Protein AF-0000000086624066 (afdb_homodimer)

Secondary structure (DSSP, 8-state):
-------GGGS------TTT--PPPHHHHHHHGGGSTT-EEEEETTEEEEEEEEEBSSHHHHHHHHHHHHH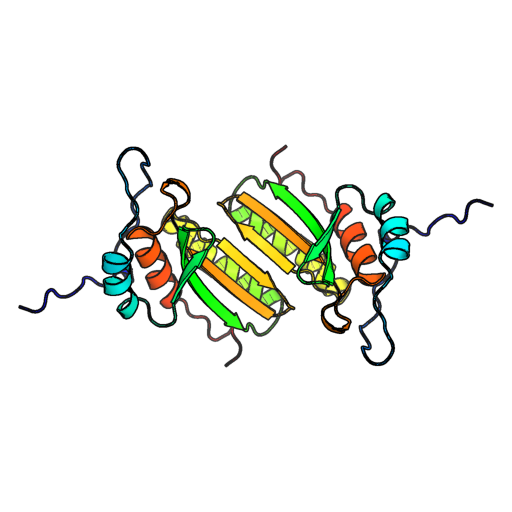HHHHHT---EEEEETTTEEEEEE-BTTTTB--HHHHHHHHHHHTS--TTTB--/-------GGGS-PPP--TTT--PPPHHHHHHHGGGSTT-EEEEETTEEEEEEEEEBSSHHHHHHHHHHHHHHHHHHT---EEEEETTTEEEEEE-BTTTTB--HHHHHHHHHHHTS--TTTB--

pLDDT: mean 93.61, std 11.88, range [30.59, 98.94]

Radius of gyration: 20.13 Å; Cα contacts (8 Å, |Δi|>4): 437; chains: 2; bounding box: 40×76×42 Å

Organism: Rhododendron simsii (NCBI:txid118357)

InterPro domains:
  IPR001533 Pterin 4 alpha carbinolamine dehydratase [PF01329] (24-116)
  IPR001533 Pterin 4 alpha carbinolamine dehydratase [PTHR12599] (7-119)
  IPR036428 Pterin 4 alpha carbinolamine dehydratase superfamily [G3DSA:3.30.1360.20] (23-120)
  IPR036428 Pterin 4 alpha carbinolamine dehydratase superfamily [SSF55248] (21-116)

Foldseek 3Di:
DPPPPPLLLVDAADPDDLVVDAADDPVVVVVLDVSQPQWDWDADPNATKIKHKFFWPFLVLLVVLVVVLVVLCVVRVADWDWDDPPGTMIMTIHDDPSNRYHDSNRSSSSNNSVPDDCPNTTDD/DPPPPPQLLPDAADPDDLVVDAADDPVVVVVLDVSQPQWDWDADPNATKIKHKFFWDFLVLLVVLVVQLVVLCVVRVADWDWDDPPGTMIMTIHDDPSNRYHDSNRSSSSNNSVPDDCPNTTDD

Structure (mmCIF, N/CA/C/O backbone):
data_AF-0000000086624066-model_v1
#
loop_
_entity.id
_entity.type
_entity.pdbx_description
1 polymer '4a-hydroxytetrahydrobiopterin dehydratase'
#
loop_
_atom_site.group_PDB
_atom_site.id
_atom_site.type_symbol
_atom_site.label_atom_id
_atom_site.label_alt_id
_atom_site.label_comp_id
_atom_site.label_asym_id
_atom_site.label_entity_id
_atom_site.label_seq_id
_atom_site.pdbx_PDB_ins_code
_atom_site.Cartn_x
_atom_site.Cartn_y
_atom_site.Cartn_z
_atom_site.occupancy
_atom_site.B_iso_or_equiv
_atom_site.auth_seq_id
_atom_site.auth_comp_id
_atom_site.auth_asym_id
_atom_site.auth_atom_id
_atom_site.pdbx_PDB_model_num
ATOM 1 N N . MET A 1 1 ? -8.047 36.406 22.047 1 30.86 1 MET A N 1
ATOM 2 C CA . MET A 1 1 ? -7.73 36.312 20.625 1 30.86 1 MET A CA 1
ATOM 3 C C . MET A 1 1 ? -7.469 34.844 20.219 1 30.86 1 MET A C 1
ATOM 5 O O . MET A 1 1 ? -6.562 34.219 20.75 1 30.86 1 MET A O 1
ATOM 9 N N . GLY A 1 2 ? -8.453 34 19.953 1 40.19 2 GLY A N 1
ATOM 10 C CA . GLY A 1 2 ? -8.32 32.594 19.734 1 40.19 2 GLY A CA 1
ATOM 11 C C . GLY A 1 2 ? -7.195 32.219 18.781 1 40.19 2 GLY A C 1
ATOM 12 O O . GLY A 1 2 ? -7.07 32.844 17.703 1 40.19 2 GLY A O 1
ATOM 13 N N . HIS A 1 3 ? -6.062 31.922 19.188 1 45.31 3 HIS A N 1
ATOM 14 C CA . HIS A 1 3 ? -4.957 31.547 18.297 1 45.31 3 HIS A CA 1
ATOM 15 C C . HIS A 1 3 ? -5.469 30.859 17.047 1 45.31 3 HIS A C 1
ATOM 17 O O . HIS A 1 3 ? -6.133 29.828 17.125 1 45.31 3 HIS A O 1
ATOM 23 N N . LYS A 1 4 ? -5.984 31.531 16.141 1 48.78 4 LYS A N 1
ATOM 24 C CA . LYS A 1 4 ? -6.469 31 14.867 1 48.78 4 LYS A CA 1
ATOM 25 C C . LYS A 1 4 ? -5.512 29.953 14.312 1 48.78 4 LYS A C 1
ATOM 27 O O . LYS A 1 4 ? -4.359 30.266 14 1 48.78 4 LYS A O 1
ATOM 32 N N . LEU A 1 5 ? -5.637 28.719 14.805 1 63.25 5 LEU A N 1
ATOM 33 C CA . LEU A 1 5 ? -4.781 27.656 14.289 1 63.25 5 LEU A CA 1
ATOM 34 C C . LEU A 1 5 ? -4.676 27.75 12.766 1 63.25 5 LEU A C 1
ATOM 36 O O . LEU A 1 5 ? -5.688 27.906 12.078 1 63.25 5 LEU A O 1
ATOM 40 N N . GLU A 1 6 ? -3.582 28.328 12.344 1 74.25 6 GLU A N 1
ATOM 41 C CA . GLU A 1 6 ? -3.33 28.344 10.906 1 74.25 6 GLU A CA 1
ATOM 42 C C . GLU A 1 6 ? -3.742 27.031 10.25 1 74.25 6 GLU A C 1
ATOM 44 O O . GLU A 1 6 ? -3.605 25.969 10.852 1 74.25 6 GLU A O 1
ATOM 49 N N . ASP A 1 7 ? -4.535 27.188 9.18 1 90.62 7 ASP A N 1
ATOM 50 C CA . ASP A 1 7 ? -4.973 26.047 8.391 1 90.62 7 ASP A CA 1
ATOM 51 C C . ASP A 1 7 ? -3.779 25.219 7.926 1 90.62 7 ASP A C 1
ATOM 53 O O . ASP A 1 7 ? -2.955 25.688 7.141 1 90.62 7 ASP A O 1
ATOM 57 N N . LEU A 1 8 ? -3.607 24.078 8.453 1 95 8 LEU A N 1
ATOM 58 C CA . LEU A 1 8 ? -2.486 23.203 8.141 1 95 8 LEU A CA 1
ATOM 59 C C . LEU A 1 8 ? -2.381 22.953 6.641 1 95 8 LEU A C 1
ATOM 61 O O . LEU A 1 8 ? -1.28 22.797 6.105 1 95 8 LEU A O 1
ATOM 65 N N . SER A 1 9 ? -3.502 22.922 5.922 1 95 9 SER A N 1
ATOM 66 C CA . SER A 1 9 ? -3.494 22.641 4.492 1 95 9 SER A CA 1
ATOM 67 C C . SER A 1 9 ? -2.859 23.781 3.699 1 95 9 SER A C 1
ATOM 69 O O . SER A 1 9 ? -2.518 23.609 2.527 1 95 9 SER A O 1
ATOM 71 N N . SER A 1 10 ? -2.686 24.875 4.273 1 95.69 10 SER A N 1
ATOM 72 C CA . SER A 1 10 ? -2.09 26.016 3.594 1 95.69 10 SER A CA 1
ATOM 73 C C . SER A 1 10 ? -0.596 26.125 3.889 1 95.69 10 SER A C 1
ATOM 75 O O . SER A 1 10 ? 0.112 26.922 3.268 1 95.69 10 SER A O 1
ATOM 77 N N . LYS A 1 11 ? -0.128 25.391 4.82 1 96.19 11 LYS A N 1
ATOM 78 C CA . LYS A 1 11 ? 1.288 25.391 5.18 1 96.19 11 LYS A CA 1
ATOM 79 C C . LYS A 1 11 ? 2.098 24.5 4.242 1 96.19 11 LYS A C 1
ATOM 81 O O . LYS A 1 11 ? 1.532 23.812 3.391 1 96.19 11 LYS A O 1
ATOM 86 N N . LYS A 1 12 ? 3.404 24.656 4.34 1 96.25 12 LYS A N 1
ATOM 87 C CA . LYS A 1 12 ? 4.34 23.844 3.57 1 96.25 12 LYS A CA 1
ATOM 88 C C . LYS A 1 12 ? 5.172 22.938 4.484 1 96.25 12 LYS A C 1
ATOM 90 O O . LYS A 1 12 ? 5.582 23.359 5.566 1 96.25 12 LYS A O 1
ATOM 95 N N . CYS A 1 13 ? 5.402 21.781 4.008 1 96.19 13 CYS A N 1
ATOM 96 C CA . CYS A 1 13 ? 6.262 20.875 4.762 1 96.19 13 CYS A CA 1
ATOM 97 C C . CYS A 1 13 ? 7.703 21.375 4.77 1 96.19 13 CYS A C 1
ATOM 99 O O . CYS A 1 13 ? 8.133 22.047 3.838 1 96.19 13 CYS A O 1
ATOM 101 N N . VAL A 1 14 ? 8.359 21.016 5.797 1 90.88 14 VAL A N 1
ATOM 102 C CA .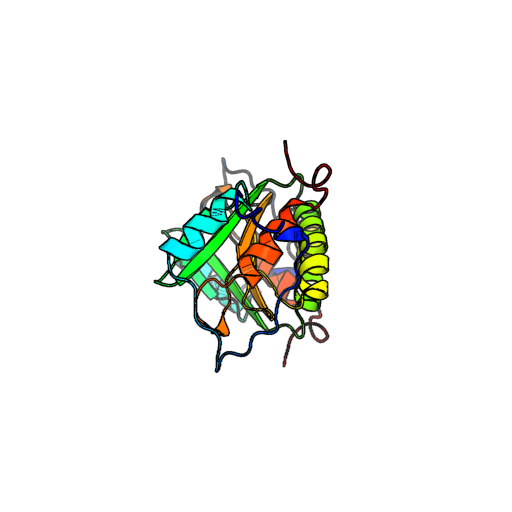 VAL A 1 14 ? 9.781 21.344 5.898 1 90.88 14 VAL A CA 1
ATOM 103 C C . VAL A 1 14 ? 10.617 20.094 5.656 1 90.88 14 VAL A C 1
ATOM 105 O O . VAL A 1 14 ? 10.234 19 6.066 1 90.88 14 VAL A O 1
ATOM 108 N N . PRO A 1 15 ? 11.727 20.328 4.848 1 84.44 15 PRO A N 1
ATOM 109 C CA . PRO A 1 15 ? 12.602 19.156 4.672 1 84.44 15 PRO A CA 1
ATOM 110 C C . PRO A 1 15 ? 13.117 18.609 6 1 84.44 15 PRO A C 1
ATOM 112 O O . PRO A 1 15 ? 13.406 19.375 6.922 1 84.44 15 PRO A O 1
ATOM 115 N N . CYS A 1 16 ? 13.078 17.297 6.016 1 75.5 16 CYS A N 1
ATOM 116 C CA . CYS A 1 16 ? 13.516 16.703 7.27 1 75.5 16 CYS A CA 1
ATOM 117 C C . CYS A 1 16 ? 15.031 16.797 7.414 1 75.5 16 CYS A C 1
ATOM 119 O O . CYS A 1 16 ? 15.773 16.391 6.512 1 75.5 16 CYS A O 1
ATOM 121 N N . ASN A 1 17 ? 15.406 17.578 8.305 1 72.88 17 ASN A N 1
ATOM 122 C CA . ASN A 1 17 ? 16.781 17.594 8.797 1 72.88 17 ASN A CA 1
ATOM 123 C C . ASN A 1 17 ? 16.891 16.938 10.172 1 72.88 17 ASN A C 1
ATOM 125 O O . ASN A 1 17 ? 16.609 17.578 11.195 1 72.88 17 ASN A O 1
ATOM 129 N N . SER A 1 18 ? 17.188 15.617 10.18 1 63.88 18 SER A N 1
ATOM 130 C CA . SER A 1 18 ? 17.109 14.773 11.375 1 63.88 18 SER A CA 1
ATOM 131 C C . SER A 1 18 ? 17.953 15.344 12.508 1 63.88 18 SER A C 1
ATOM 133 O O . SER A 1 18 ? 17.688 15.078 13.68 1 63.88 18 SER A O 1
ATOM 135 N N . LYS A 1 19 ? 18.969 16.047 12.172 1 68.31 19 LYS A N 1
ATOM 136 C CA . LYS A 1 19 ? 19.875 16.516 13.227 1 68.31 19 LYS A CA 1
ATOM 137 C C . LYS A 1 19 ? 19.188 17.547 14.109 1 68.31 19 LYS A C 1
ATOM 139 O O . LYS A 1 19 ? 19.562 17.734 15.273 1 68.31 19 LYS A O 1
ATOM 144 N N . GLU A 1 20 ? 18.172 17.922 13.656 1 77.5 20 GLU A N 1
ATOM 145 C CA . GLU A 1 20 ? 17.625 19.031 14.438 1 77.5 20 GLU A CA 1
ATOM 146 C C . GLU A 1 20 ? 16.156 18.828 14.727 1 77.5 20 GLU A C 1
ATOM 148 O O . GLU A 1 20 ? 15.602 19.422 15.641 1 77.5 20 GLU A O 1
ATOM 153 N N . MET A 1 21 ? 15.562 17.953 14.102 1 85.69 21 MET A N 1
ATOM 154 C CA . MET A 1 21 ? 14.117 17.766 14.227 1 85.69 21 MET A CA 1
ATOM 155 C C . MET A 1 21 ? 13.797 16.641 15.203 1 85.69 21 MET A C 1
ATOM 157 O O . MET A 1 21 ? 14.477 15.609 15.211 1 85.69 21 MET A O 1
ATOM 161 N N . ARG A 1 22 ? 12.906 16.875 16.125 1 91.12 22 ARG A N 1
ATOM 162 C CA . ARG A 1 22 ? 12.438 15.859 17.062 1 91.12 22 ARG A CA 1
ATOM 163 C C . ARG A 1 22 ? 10.961 15.547 16.844 1 91.12 22 ARG A C 1
ATOM 165 O O . ARG A 1 22 ? 10.203 16.406 16.391 1 91.12 22 ARG A O 1
ATOM 172 N N . ALA A 1 23 ? 10.641 14.398 17.25 1 95.38 23 ALA A N 1
ATOM 173 C CA . ALA A 1 23 ? 9.234 14 17.188 1 95.38 23 ALA A CA 1
ATOM 174 C C . ALA A 1 23 ? 8.383 14.797 18.156 1 95.38 23 ALA A C 1
ATOM 176 O O . ALA A 1 23 ? 8.859 15.195 19.234 1 95.38 23 ALA A O 1
ATOM 177 N N . MET A 1 24 ? 7.168 15.031 17.75 1 96 24 MET A N 1
ATOM 178 C CA . MET A 1 24 ? 6.199 15.648 18.656 1 96 24 MET A CA 1
ATOM 179 C C . MET A 1 24 ? 5.859 14.719 19.812 1 96 24 MET A C 1
ATOM 181 O O . MET A 1 24 ? 5.918 13.492 19.672 1 96 24 MET A O 1
ATOM 185 N N . THR A 1 25 ? 5.508 15.344 20.969 1 95.94 25 THR A N 1
ATOM 186 C CA . THR A 1 25 ? 4.914 14.555 22.047 1 95.94 25 THR A CA 1
ATOM 187 C C . THR A 1 25 ? 3.498 14.117 21.672 1 95.94 25 THR A C 1
ATOM 189 O O . THR A 1 25 ? 2.865 14.719 20.797 1 95.94 25 THR A O 1
ATOM 192 N N . GLU A 1 26 ? 3.088 13.07 22.312 1 96.88 26 GLU A N 1
ATOM 193 C CA . GLU A 1 26 ? 1.714 12.625 22.094 1 96.88 26 GLU A CA 1
ATOM 194 C C . GLU A 1 26 ? 0.719 13.742 22.391 1 96.88 26 GLU A C 1
ATOM 196 O O . GLU A 1 26 ? -0.28 13.898 21.688 1 96.88 26 GLU A O 1
ATOM 201 N N . GLN A 1 27 ? 0.954 14.5 23.453 1 97.25 27 GLN A N 1
ATOM 202 C CA . GLN A 1 27 ? 0.084 15.609 23.812 1 97.25 27 GLN A CA 1
ATOM 203 C C . GLN A 1 27 ? 0.025 16.641 22.688 1 97.25 27 GLN A C 1
ATOM 205 O O . GLN A 1 27 ? -1.06 17.078 22.297 1 97.25 27 GLN A O 1
ATOM 210 N N . ALA A 1 28 ? 1.176 17.078 22.234 1 97.06 28 ALA A N 1
ATOM 211 C CA . ALA A 1 28 ? 1.249 18.062 21.156 1 97.06 28 ALA A CA 1
ATOM 212 C C . ALA A 1 28 ? 0.533 17.547 19.906 1 97.06 28 ALA A C 1
ATOM 214 O O . ALA A 1 28 ? -0.187 18.297 19.25 1 97.06 28 ALA A O 1
ATOM 215 N N . ALA A 1 29 ? 0.751 16.312 19.547 1 97.75 29 ALA A N 1
ATOM 216 C CA . ALA A 1 29 ? 0.102 15.703 18.375 1 97.75 29 ALA A CA 1
ATOM 217 C C . ALA A 1 29 ? -1.416 15.719 18.531 1 97.75 29 ALA A C 1
ATOM 219 O O . ALA A 1 29 ? -2.139 16.047 17.594 1 97.75 29 ALA A O 1
ATOM 220 N N . ASN A 1 30 ? -1.884 15.344 19.703 1 97.5 30 ASN A N 1
ATOM 221 C CA . ASN A 1 30 ? -3.318 15.281 19.969 1 97.5 30 ASN A CA 1
ATOM 222 C C . ASN A 1 30 ? -3.977 16.656 19.797 1 97.5 30 ASN A C 1
ATOM 224 O O . ASN A 1 30 ? -5.137 16.734 19.391 1 97.5 30 ASN A O 1
ATOM 228 N N . GLU A 1 31 ? -3.266 17.688 20.078 1 97.12 31 GLU A N 1
ATOM 229 C CA . GLU A 1 31 ? -3.797 19.031 19.922 1 97.12 31 GLU A CA 1
ATOM 230 C C . GLU A 1 31 ? -4.051 19.359 18.453 1 97.12 31 GLU A C 1
ATOM 232 O O . GLU A 1 31 ? -4.863 20.234 18.125 1 97.12 31 GLU A O 1
ATOM 237 N N . LEU A 1 32 ? -3.365 18.688 17.547 1 97.62 32 LEU A N 1
ATOM 238 C CA . LEU A 1 32 ? -3.484 18.984 16.125 1 97.62 32 LEU A CA 1
ATOM 239 C C . LEU A 1 32 ? -4.535 18.078 15.469 1 97.62 32 LEU A C 1
ATOM 241 O O . LEU A 1 32 ? -4.98 18.359 14.352 1 97.62 32 LEU A O 1
ATOM 245 N N . ILE A 1 33 ? -4.984 17.016 16.125 1 97.81 33 ILE A N 1
ATOM 246 C CA . ILE A 1 33 ? -5.867 16 15.555 1 97.81 33 ILE A CA 1
ATOM 247 C C . ILE A 1 33 ? -7.16 16.656 15.07 1 97.81 33 ILE A C 1
ATOM 249 O O . ILE A 1 33 ? -7.664 16.312 14 1 97.81 33 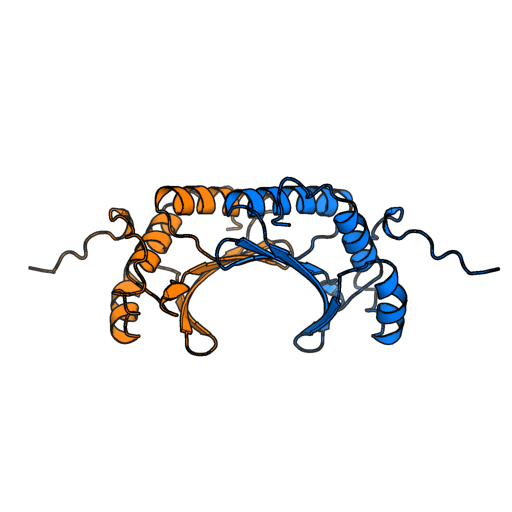ILE A O 1
ATOM 253 N N . PRO A 1 34 ? -7.754 17.656 15.805 1 97.31 34 PRO A N 1
ATOM 254 C CA . PRO A 1 34 ? -8.992 18.281 15.336 1 97.31 34 PRO A CA 1
ATOM 255 C C . PRO A 1 34 ? -8.844 18.938 13.969 1 97.31 34 PRO A C 1
ATOM 257 O O . PRO A 1 34 ? -9.836 19.125 13.258 1 97.31 34 PRO A O 1
ATOM 260 N N . GLN A 1 35 ? -7.645 19.25 13.562 1 97.38 35 GLN A N 1
ATOM 261 C CA . GLN A 1 35 ? -7.406 19.938 12.289 1 97.38 35 GLN A CA 1
ATOM 262 C C . GLN A 1 35 ? -7.301 18.922 11.148 1 97.38 35 GLN A C 1
ATOM 264 O O . GLN A 1 35 ? -7.25 19.312 9.977 1 97.38 35 GLN A O 1
ATOM 269 N N . VAL A 1 36 ? -7.23 17.688 11.438 1 98.44 36 VAL A N 1
ATOM 270 C CA . VAL A 1 36 ? -7.203 16.641 10.422 1 98.44 36 VAL A CA 1
ATOM 271 C C . VAL A 1 36 ? -8.281 15.609 10.719 1 98.44 36 VAL A C 1
ATOM 273 O O . VAL A 1 36 ? -7.98 14.438 10.977 1 98.44 36 VAL A O 1
ATOM 276 N N . PRO A 1 37 ? -9.508 16.047 10.555 1 97.94 37 PRO A N 1
ATOM 277 C CA . PRO A 1 37 ? -10.617 15.148 10.891 1 97.94 37 PRO A CA 1
ATOM 278 C C . PRO A 1 37 ? -10.516 13.805 10.18 1 97.94 37 PRO A C 1
ATOM 280 O O . PRO A 1 37 ? -10.062 13.734 9.031 1 97.94 37 PRO A O 1
ATOM 283 N N . GLU A 1 38 ? -10.906 12.695 10.906 1 98.25 38 GLU A N 1
ATOM 284 C CA . GLU A 1 38 ? -11.016 11.312 10.438 1 98.25 38 GLU A CA 1
ATOM 285 C C . GLU A 1 38 ? -9.664 10.609 10.477 1 98.25 38 GLU A C 1
ATOM 287 O O . GLU A 1 38 ? -9.586 9.391 10.281 1 98.25 38 GLU A O 1
ATOM 292 N N . TRP A 1 39 ? -8.602 11.375 10.664 1 98.81 39 TRP A N 1
ATOM 293 C CA . TRP A 1 39 ? -7.324 10.734 10.953 1 98.81 39 TRP A CA 1
ATOM 294 C C . TRP A 1 39 ? -7.238 10.32 12.414 1 98.81 39 TRP A C 1
ATOM 296 O O . TRP A 1 39 ? -7.77 11 13.297 1 98.81 39 TRP A O 1
ATOM 306 N N . THR A 1 40 ? -6.555 9.266 12.672 1 98.56 40 THR A N 1
ATOM 307 C CA . THR A 1 40 ? -6.32 8.789 14.031 1 98.56 40 THR A CA 1
ATOM 308 C C . THR A 1 40 ? -4.828 8.711 14.328 1 98.56 40 THR A C 1
ATOM 310 O O . THR A 1 40 ? -4.023 8.414 13.438 1 98.56 40 THR A O 1
ATOM 313 N N . LEU A 1 41 ? -4.492 9.094 15.531 1 98.31 41 LEU A N 1
ATOM 314 C CA . LEU A 1 41 ? -3.131 8.906 16.016 1 98.31 41 LEU A CA 1
ATOM 315 C C . LEU A 1 41 ? -2.941 7.508 16.594 1 98.31 41 LEU A C 1
ATOM 317 O O . LEU A 1 41 ? -3.623 7.129 17.547 1 98.31 41 LEU A O 1
ATOM 321 N N . VAL A 1 42 ? -2.07 6.742 16 1 98.12 42 VAL A N 1
ATOM 322 C CA . VAL A 1 42 ? -1.854 5.371 16.469 1 98.12 42 VAL A CA 1
ATOM 323 C C . VAL A 1 42 ? -0.395 5.191 16.875 1 98.12 42 VAL A C 1
ATOM 325 O O . VAL A 1 42 ? 0.484 5.918 16.406 1 98.12 42 VAL A O 1
ATOM 328 N N . ASN A 1 43 ? -0.175 4.312 17.734 1 96.19 43 ASN A N 1
ATOM 329 C CA . ASN A 1 43 ? 1.164 3.928 18.172 1 96.19 43 ASN A CA 1
ATOM 330 C C . ASN A 1 43 ? 1.516 2.514 17.719 1 96.19 43 ASN A C 1
ATOM 332 O O . ASN A 1 43 ? 0.866 1.548 18.125 1 96.19 43 ASN A O 1
ATOM 336 N N . GLU A 1 44 ? 2.396 2.426 16.891 1 93.5 44 GLU A N 1
ATOM 337 C CA . GLU A 1 44 ? 2.895 1.139 16.422 1 93.5 44 GLU A CA 1
ATOM 338 C C . GLU A 1 44 ? 4.371 0.955 16.766 1 93.5 44 GLU A C 1
ATOM 340 O O . GLU A 1 44 ? 5.227 1.683 16.266 1 93.5 44 GLU A O 1
ATOM 345 N N . SER A 1 45 ? 4.629 -0.044 17.594 1 91.56 45 SER A N 1
ATOM 346 C CA . SER A 1 45 ? 5.988 -0.345 18.016 1 91.56 45 SER A CA 1
ATOM 347 C C . SER A 1 45 ? 6.668 0.883 18.609 1 91.56 45 SER A C 1
ATOM 349 O O . SER A 1 45 ? 7.809 1.2 18.266 1 91.56 45 SER A O 1
ATOM 351 N N . GLY A 1 46 ? 5.965 1.718 19.328 1 91.94 46 GLY A N 1
ATOM 352 C CA . GLY A 1 46 ? 6.508 2.854 20.047 1 91.94 46 GLY A CA 1
ATOM 353 C C . GLY A 1 46 ? 6.609 4.109 19.203 1 91.94 46 GLY A C 1
ATOM 354 O O . GLY A 1 46 ? 7.176 5.113 19.641 1 91.94 46 GLY A O 1
ATOM 355 N N . ARG A 1 47 ? 6.148 4.055 18.047 1 95.06 47 ARG A N 1
ATOM 356 C CA . ARG A 1 47 ? 6.227 5.191 17.125 1 95.06 47 ARG A CA 1
ATOM 357 C C . ARG A 1 47 ? 4.832 5.68 16.75 1 95.06 47 ARG A C 1
ATOM 359 O O . ARG A 1 47 ? 4.012 4.902 16.25 1 95.06 47 ARG A O 1
ATOM 366 N N . LEU A 1 48 ? 4.652 6.977 16.984 1 97.56 48 LEU A N 1
ATOM 367 C CA . LEU A 1 48 ? 3.375 7.586 16.641 1 97.56 48 LEU A CA 1
ATOM 368 C C . LEU A 1 48 ? 3.275 7.828 15.133 1 97.56 48 LEU A C 1
ATOM 370 O O . LEU A 1 48 ? 4.25 8.242 14.508 1 97.56 48 LEU A O 1
ATOM 374 N N . ARG A 1 49 ? 2.082 7.559 14.633 1 98.5 49 ARG A N 1
ATOM 375 C CA . ARG A 1 49 ? 1.808 7.887 13.242 1 98.5 49 ARG A CA 1
ATOM 376 C C . ARG A 1 49 ? 0.336 8.227 13.039 1 98.5 49 ARG A C 1
ATOM 378 O O . ARG A 1 49 ? -0.515 7.832 13.836 1 98.5 49 ARG A O 1
ATOM 385 N N . LEU A 1 50 ? 0.09 9.047 12.07 1 98.88 50 LEU A N 1
ATOM 386 C CA . LEU A 1 50 ? -1.277 9.281 11.625 1 98.88 50 LEU A CA 1
ATOM 387 C C . LEU A 1 50 ? -1.752 8.156 10.711 1 98.88 50 LEU A C 1
ATOM 389 O O . LEU A 1 50 ? -0.988 7.66 9.883 1 98.88 50 LEU A O 1
ATOM 393 N N . SER A 1 51 ? -3.004 7.773 10.891 1 98.88 51 SER A N 1
ATOM 394 C CA . SER A 1 51 ? -3.564 6.691 10.086 1 98.88 51 SER A CA 1
ATOM 395 C C . SER A 1 51 ? -5.004 6.996 9.68 1 98.88 51 SER A C 1
ATOM 397 O O . SER A 1 51 ? -5.781 7.523 10.477 1 98.88 51 SER A O 1
ATOM 399 N N . ARG A 1 52 ? -5.352 6.73 8.492 1 98.88 52 ARG A N 1
ATOM 400 C CA . ARG A 1 52 ? -6.715 6.836 7.98 1 98.88 52 ARG A CA 1
ATOM 401 C C . ARG A 1 52 ? -6.969 5.812 6.879 1 98.88 52 ARG A C 1
ATOM 403 O O . ARG A 1 52 ? -6.062 5.488 6.105 1 98.88 52 ARG A O 1
ATOM 410 N N . SER A 1 53 ? -8.203 5.316 6.793 1 98.81 53 SER A N 1
ATOM 411 C CA . SER A 1 53 ? -8.562 4.301 5.809 1 98.81 53 SER A CA 1
ATOM 412 C C . SER A 1 53 ? -9.805 4.707 5.027 1 98.81 53 SER A C 1
ATOM 414 O O . SER A 1 53 ? -10.625 5.484 5.516 1 98.81 53 SER A O 1
ATOM 416 N N . TRP A 1 54 ? -9.898 4.246 3.836 1 98.69 54 TRP A N 1
ATOM 417 C CA . TRP A 1 54 ? -11.023 4.398 2.92 1 98.69 54 TRP A CA 1
ATOM 418 C C . TRP A 1 54 ? -11.367 3.074 2.254 1 98.69 54 TRP A C 1
ATOM 420 O O . TRP A 1 54 ? -10.531 2.172 2.178 1 98.69 54 TRP A O 1
ATOM 430 N N . LYS A 1 55 ? -12.602 2.943 1.853 1 98.75 55 LYS A N 1
ATOM 431 C CA . LYS A 1 55 ? -12.984 1.909 0.898 1 98.75 55 LYS A CA 1
ATOM 432 C C . LYS A 1 55 ? -13.18 2.494 -0.499 1 98.75 55 LYS A C 1
ATOM 434 O O . LYS A 1 55 ? -14.008 3.385 -0.698 1 98.75 55 LYS A O 1
ATOM 439 N N . VAL A 1 56 ? -12.422 2 -1.447 1 98.88 56 VAL A N 1
ATOM 440 C CA . VAL A 1 56 ? -12.5 2.496 -2.818 1 98.88 56 VAL A CA 1
ATOM 441 C C . VAL A 1 56 ? -13.477 1.641 -3.621 1 98.88 56 VAL A C 1
ATOM 443 O O . VAL A 1 56 ? -13.867 0.554 -3.184 1 98.88 56 VAL A O 1
ATOM 446 N N . LYS A 1 57 ? -13.859 2.129 -4.754 1 98.62 57 LYS A N 1
ATOM 447 C CA . LYS A 1 57 ? -14.891 1.486 -5.566 1 98.62 57 LYS A CA 1
ATOM 448 C C . LYS A 1 57 ? -14.352 0.23 -6.246 1 98.62 57 LYS A C 1
ATOM 450 O O . LYS A 1 57 ? -15.078 -0.747 -6.426 1 98.62 57 LYS A O 1
ATOM 455 N N . THR A 1 58 ? -13.125 0.286 -6.773 1 98.5 58 THR A N 1
ATOM 456 C CA . THR A 1 58 ? -12.469 -0.837 -7.43 1 98.5 58 THR A CA 1
ATOM 457 C C . THR A 1 58 ? -10.977 -0.859 -7.102 1 98.5 58 THR A C 1
ATOM 459 O O . THR A 1 58 ? -10.445 0.106 -6.555 1 98.5 58 THR A O 1
ATOM 462 N N . TYR A 1 59 ? -10.391 -1.976 -7.406 1 98.62 59 TYR A N 1
ATOM 463 C CA . TYR A 1 59 ? -8.953 -2.135 -7.219 1 98.62 59 TYR A CA 1
ATOM 464 C C . TYR A 1 59 ? -8.18 -1.032 -7.938 1 98.62 59 TYR A C 1
ATOM 466 O O . TYR A 1 59 ? -7.301 -0.398 -7.355 1 98.62 59 TYR A O 1
ATOM 474 N N . LEU A 1 60 ? -8.578 -0.702 -9.195 1 98.81 60 LEU A N 1
ATOM 475 C CA . LEU A 1 60 ? -7.891 0.303 -10 1 98.81 60 LEU A CA 1
ATOM 476 C C . LEU A 1 60 ? -8.156 1.705 -9.469 1 98.81 60 LEU A C 1
ATOM 478 O O . LEU A 1 60 ? -7.305 2.59 -9.57 1 98.81 60 LEU A O 1
ATOM 482 N N . LYS A 1 61 ? -9.273 1.912 -8.852 1 98.88 61 LYS A N 1
ATOM 483 C CA . LYS A 1 61 ? -9.547 3.205 -8.234 1 98.88 61 LYS A CA 1
ATOM 484 C C . LYS A 1 61 ? -8.68 3.422 -7 1 98.88 61 LYS A C 1
ATOM 486 O O . LYS A 1 61 ? -8.359 4.562 -6.648 1 98.88 61 LYS A O 1
ATOM 491 N N . GLY A 1 62 ? -8.281 2.328 -6.324 1 98.88 62 GLY A N 1
ATOM 492 C CA . GLY A 1 62 ? -7.277 2.445 -5.277 1 98.88 62 GLY A CA 1
ATOM 493 C C . GLY A 1 62 ? -5.961 3.012 -5.773 1 98.88 62 GLY A C 1
ATOM 494 O O . GLY A 1 62 ? -5.348 3.85 -5.109 1 98.88 62 GLY A O 1
ATOM 495 N N . LEU A 1 63 ? -5.555 2.551 -6.969 1 98.88 63 LEU A N 1
ATOM 496 C CA . LEU A 1 63 ? -4.312 3.055 -7.539 1 98.88 63 LEU A CA 1
ATOM 497 C C . LEU A 1 63 ? -4.461 4.512 -7.965 1 98.88 63 LEU A C 1
ATOM 499 O O . LEU A 1 63 ? -3.516 5.297 -7.848 1 98.88 63 LEU A O 1
ATOM 503 N N . GLU A 1 64 ? -5.598 4.844 -8.469 1 98.88 64 GLU A N 1
ATOM 504 C CA . GLU A 1 64 ? -5.852 6.246 -8.781 1 98.88 64 GLU A CA 1
ATOM 505 C C . GLU A 1 64 ? -5.777 7.113 -7.523 1 98.88 64 GLU A C 1
ATOM 507 O O . GLU A 1 64 ? -5.25 8.227 -7.562 1 98.88 64 GLU A O 1
ATOM 512 N N . PHE A 1 65 ? -6.375 6.656 -6.449 1 98.94 65 PHE A N 1
ATOM 513 C CA . PHE A 1 65 ? -6.285 7.328 -5.16 1 98.94 65 PHE A CA 1
ATOM 514 C C . PHE A 1 65 ? -4.828 7.539 -4.762 1 98.94 65 PHE A C 1
ATOM 516 O O . PHE A 1 65 ? -4.434 8.648 -4.398 1 98.94 65 PHE A O 1
ATOM 523 N N . PHE A 1 66 ? -4.027 6.461 -4.871 1 98.94 66 PHE A N 1
ATOM 524 C CA . PHE A 1 66 ? -2.609 6.547 -4.543 1 98.94 66 PHE A CA 1
ATOM 525 C C . PHE A 1 66 ? -1.918 7.602 -5.395 1 98.94 66 PHE A C 1
ATOM 527 O O . PHE A 1 66 ? -1.056 8.336 -4.906 1 98.94 66 PHE A O 1
ATOM 534 N N . GLN A 1 67 ? -2.307 7.645 -6.66 1 98.81 67 GLN A N 1
ATOM 535 C CA . GLN A 1 67 ? -1.71 8.641 -7.543 1 98.81 67 GLN A CA 1
ATOM 536 C C . GLN A 1 67 ? -2.035 10.055 -7.078 1 98.81 67 GLN A C 1
ATOM 538 O O . GLN A 1 67 ? -1.173 10.938 -7.102 1 98.81 67 GLN A O 1
ATOM 543 N N . ALA A 1 68 ? -3.264 10.305 -6.703 1 98.81 68 ALA A N 1
ATOM 544 C CA . ALA A 1 68 ? -3.656 11.617 -6.184 1 98.81 68 ALA A CA 1
ATOM 545 C C . ALA A 1 68 ? -2.85 11.977 -4.941 1 98.81 68 ALA A C 1
ATOM 547 O O . ALA A 1 68 ? -2.367 13.102 -4.812 1 98.81 68 ALA A O 1
ATOM 548 N N . VAL A 1 69 ? -2.695 11.047 -4.043 1 98.88 69 VAL A N 1
ATOM 549 C CA . VAL A 1 69 ? -1.923 11.266 -2.826 1 98.88 69 VAL A CA 1
ATOM 550 C C . VAL A 1 69 ? -0.46 11.523 -3.18 1 98.88 69 VAL A C 1
ATOM 552 O O . VAL A 1 69 ? 0.184 12.398 -2.59 1 98.88 69 VAL A O 1
ATOM 555 N N . ALA A 1 70 ? 0.072 10.789 -4.133 1 98.81 70 ALA A N 1
ATOM 556 C CA . ALA A 1 70 ? 1.471 10.922 -4.535 1 98.81 70 ALA A CA 1
ATOM 557 C C . ALA A 1 70 ? 1.754 12.32 -5.086 1 98.81 70 ALA A C 1
ATOM 559 O O . ALA A 1 70 ? 2.842 12.867 -4.883 1 98.81 70 ALA A O 1
ATOM 560 N N . ASN A 1 71 ? 0.799 12.789 -5.805 1 98.56 71 ASN A N 1
ATOM 561 C CA . ASN A 1 71 ? 0.968 14.156 -6.305 1 98.56 71 ASN A CA 1
ATOM 562 C C . ASN A 1 71 ? 1.153 15.148 -5.16 1 98.56 71 ASN A C 1
ATOM 564 O O . ASN A 1 71 ? 2.021 16.016 -5.227 1 98.56 71 ASN A O 1
ATOM 568 N N . VAL A 1 72 ? 0.359 15.078 -4.113 1 98.56 72 VAL A N 1
ATOM 569 C CA . VAL A 1 72 ? 0.499 15.906 -2.922 1 98.56 72 VAL A CA 1
ATOM 570 C C . VAL A 1 72 ? 1.86 15.656 -2.277 1 98.56 72 VAL A C 1
ATOM 572 O O . VAL A 1 72 ? 2.568 16.609 -1.924 1 98.56 72 VAL A O 1
ATOM 575 N N . ALA A 1 73 ? 2.238 14.414 -2.109 1 98.38 73 ALA A N 1
ATOM 576 C CA . ALA A 1 73 ? 3.479 13.992 -1.468 1 98.38 73 ALA A CA 1
ATOM 577 C C . ALA A 1 73 ? 4.695 14.578 -2.186 1 98.38 73 ALA A C 1
ATOM 579 O O . ALA A 1 73 ? 5.605 15.109 -1.545 1 98.38 73 ALA A O 1
ATOM 580 N N . GLU A 1 74 ? 4.672 14.477 -3.512 1 98.19 74 GLU A N 1
ATOM 581 C CA . GLU A 1 74 ? 5.773 14.992 -4.316 1 98.19 74 GLU A CA 1
ATOM 582 C C . GLU A 1 74 ? 5.875 16.516 -4.199 1 98.19 74 GLU A C 1
ATOM 584 O O . GLU A 1 74 ? 6.977 17.062 -4.066 1 98.19 74 GLU A O 1
ATOM 589 N N . ALA A 1 75 ? 4.766 17.172 -4.285 1 97.88 75 ALA A N 1
ATOM 590 C CA . ALA A 1 75 ? 4.742 18.625 -4.184 1 97.88 75 ALA A CA 1
ATOM 591 C C . ALA A 1 75 ? 5.297 19.094 -2.838 1 97.88 75 ALA A C 1
ATOM 593 O O . ALA A 1 75 ? 5.918 20.156 -2.748 1 97.88 75 ALA A O 1
ATOM 594 N N . GLU A 1 76 ? 5.109 18.312 -1.771 1 97.56 76 GLU A N 1
ATOM 595 C CA . GLU A 1 76 ? 5.496 18.688 -0.417 1 97.56 76 GLU A CA 1
ATOM 596 C C . GLU A 1 76 ? 6.844 18.094 -0.032 1 97.56 76 GLU A C 1
ATOM 598 O O . GLU A 1 76 ? 7.438 18.469 0.979 1 97.56 76 GLU A O 1
ATOM 603 N N . GLY A 1 77 ? 7.32 17.141 -0.86 1 96.56 77 GLY A N 1
ATOM 604 C CA . GLY A 1 77 ? 8.547 16.438 -0.506 1 96.56 77 GLY A CA 1
ATOM 605 C C . GLY A 1 77 ? 8.414 15.625 0.764 1 96.56 77 GLY A C 1
ATOM 606 O O . GLY A 1 77 ? 9.359 15.555 1.558 1 96.56 77 GLY A O 1
ATOM 607 N N . HIS A 1 78 ? 7.332 15.141 1.146 1 97.5 78 HIS A N 1
ATOM 608 C CA . HIS A 1 78 ? 6.988 14.328 2.309 1 97.5 78 HIS A CA 1
ATOM 609 C C . HIS A 1 78 ? 6.031 13.203 1.933 1 97.5 78 HIS A C 1
ATOM 611 O O . HIS A 1 78 ? 4.922 13.461 1.455 1 97.5 78 HIS A O 1
ATOM 617 N N . HIS A 1 79 ? 6.488 11.945 2.098 1 98.31 79 HIS A N 1
ATOM 618 C CA . HIS A 1 79 ? 5.84 10.828 1.422 1 98.31 79 HIS A CA 1
ATOM 619 C C . HIS A 1 79 ? 5.203 9.867 2.424 1 98.31 79 HIS A C 1
ATOM 621 O O . HIS A 1 79 ? 5.91 9.195 3.18 1 98.31 79 HIS A O 1
ATOM 627 N N . PRO A 1 80 ? 3.873 9.766 2.451 1 98.69 80 PRO A N 1
ATOM 628 C CA . PRO A 1 80 ? 3.176 8.812 3.32 1 98.69 80 PRO A CA 1
ATOM 629 C C . PRO A 1 80 ? 3.35 7.367 2.869 1 98.69 80 PRO A C 1
ATOM 631 O O . PRO A 1 80 ? 3.807 7.113 1.752 1 98.69 80 PRO A O 1
ATOM 634 N N . ASP A 1 81 ? 3.072 6.441 3.766 1 98.75 81 ASP A N 1
ATOM 635 C CA . ASP A 1 81 ? 2.953 5.031 3.412 1 98.75 81 ASP A CA 1
ATOM 636 C C . ASP A 1 81 ? 1.575 4.723 2.83 1 98.75 81 ASP A C 1
ATOM 638 O O . ASP A 1 81 ? 0.561 5.215 3.332 1 98.75 81 ASP A O 1
ATOM 642 N N . LEU A 1 82 ? 1.5 3.896 1.767 1 98.94 82 LEU A N 1
ATOM 643 C CA . LEU A 1 82 ? 0.275 3.582 1.038 1 98.94 82 LEU A CA 1
ATOM 644 C C . LEU A 1 82 ? 0.001 2.082 1.056 1 98.94 82 LEU A C 1
ATOM 646 O O . LEU A 1 82 ? 0.889 1.281 0.757 1 98.94 82 LEU A O 1
ATOM 650 N N . HIS A 1 83 ? -1.196 1.714 1.42 1 98.94 83 HIS A N 1
ATOM 651 C CA . HIS A 1 83 ? -1.575 0.307 1.494 1 98.94 83 HIS A CA 1
ATOM 652 C C . HIS A 1 83 ? -2.916 0.061 0.809 1 98.94 83 HIS A C 1
ATOM 654 O O . HIS A 1 83 ? -3.91 0.716 1.127 1 98.94 83 HIS A O 1
ATOM 660 N N . LEU A 1 84 ? -2.949 -0.781 -0.152 1 98.94 84 LEU A N 1
ATOM 661 C CA . LEU A 1 84 ? -4.168 -1.312 -0.751 1 98.94 84 LEU A CA 1
ATOM 662 C C . LEU A 1 84 ? -4.32 -2.799 -0.447 1 98.94 84 LEU A C 1
ATOM 664 O O . LEU A 1 84 ? -3.508 -3.613 -0.887 1 98.94 84 LEU A O 1
ATOM 668 N N . ALA A 1 85 ? -5.344 -3.143 0.308 1 98.38 85 ALA A N 1
ATOM 669 C CA . ALA A 1 85 ? -5.527 -4.512 0.775 1 98.38 85 ALA A CA 1
ATOM 670 C C . ALA A 1 85 ? -6.98 -4.957 0.609 1 98.38 85 ALA A C 1
ATOM 672 O O . ALA A 1 85 ? -7.887 -4.125 0.524 1 98.38 85 ALA A O 1
ATOM 673 N N . GLU A 1 86 ? -7.152 -6.289 0.574 1 96.81 86 GLU A N 1
ATOM 674 C CA . GLU A 1 86 ? -8.492 -6.863 0.533 1 96.81 86 GLU A CA 1
ATOM 675 C C . GLU A 1 86 ? -9.32 -6.246 -0.59 1 96.81 86 GLU A C 1
ATOM 677 O O . GLU A 1 86 ? -10.492 -5.898 -0.391 1 96.81 86 GLU A O 1
ATOM 682 N N . TRP A 1 87 ? -8.68 -6.082 -1.651 1 96 87 TRP A N 1
ATOM 683 C CA . TRP A 1 87 ? -9.258 -5.66 -2.924 1 96 87 TRP A CA 1
ATOM 684 C C . TRP A 1 87 ? -9.547 -4.16 -2.92 1 96 87 TRP A C 1
ATOM 686 O O . TRP A 1 87 ? -9.133 -3.441 -3.832 1 96 87 TRP A O 1
ATOM 696 N N . ASN A 1 88 ? -10.188 -3.676 -1.833 1 98.19 88 ASN A N 1
ATOM 697 C CA . ASN A 1 88 ? -10.648 -2.303 -2.006 1 98.19 88 ASN A CA 1
ATOM 698 C C . ASN A 1 88 ? -10.391 -1.464 -0.758 1 98.19 88 ASN A C 1
ATOM 700 O O . ASN A 1 88 ? -10.953 -0.376 -0.61 1 98.19 88 ASN A O 1
ATOM 704 N N . LYS A 1 89 ? -9.617 -1.933 0.211 1 98.62 89 LYS A N 1
ATOM 705 C CA . LYS A 1 89 ? -9.305 -1.168 1.416 1 98.62 89 LYS A CA 1
ATOM 706 C C . LYS A 1 89 ? -7.992 -0.403 1.258 1 98.62 89 LYS A C 1
ATOM 708 O O . LYS A 1 89 ? -6.918 -1.008 1.186 1 98.62 89 LYS A O 1
ATOM 713 N N . VAL A 1 90 ? -8.109 0.905 1.266 1 98.88 90 VAL A N 1
ATOM 714 C CA . VAL A 1 90 ? -6.949 1.787 1.213 1 98.88 90 VAL A CA 1
ATOM 715 C C . VAL A 1 90 ? -6.629 2.303 2.613 1 98.88 90 VAL A C 1
ATOM 717 O O . VAL A 1 90 ? -7.523 2.748 3.338 1 98.88 90 VAL A O 1
ATOM 720 N N . LYS A 1 91 ? -5.414 2.217 3 1 98.88 91 LYS A N 1
ATOM 721 C CA . LYS A 1 91 ? -4.926 2.809 4.242 1 98.88 91 LYS A CA 1
ATOM 722 C C . LYS A 1 91 ? -3.689 3.666 3.994 1 98.88 91 LYS A C 1
ATOM 724 O O . LYS A 1 91 ? -2.77 3.248 3.287 1 98.88 91 LYS A O 1
ATOM 729 N N . ILE A 1 92 ? -3.719 4.836 4.551 1 98.94 92 ILE A N 1
ATOM 730 C CA . ILE A 1 92 ? -2.574 5.738 4.488 1 98.94 92 ILE A CA 1
ATOM 731 C C . ILE A 1 92 ? -2.023 5.969 5.895 1 98.94 92 ILE A C 1
ATOM 733 O O . ILE A 1 92 ? -2.785 6.215 6.832 1 98.94 92 ILE A O 1
ATOM 737 N N . GLU A 1 93 ? -0.752 5.824 6.047 1 98.81 93 GLU A N 1
ATOM 738 C CA . GLU A 1 93 ? -0.044 6.121 7.285 1 98.81 93 GLU A CA 1
ATOM 739 C C . GLU A 1 93 ? 1.017 7.199 7.07 1 98.81 93 GLU A C 1
ATOM 741 O O . GLU A 1 93 ? 1.709 7.199 6.051 1 98.81 93 GLU A O 1
ATOM 746 N N . ILE A 1 94 ? 1.087 8.078 8.031 1 98.69 94 ILE A N 1
ATOM 747 C CA . ILE A 1 94 ? 2.004 9.203 7.902 1 98.69 94 ILE A CA 1
ATOM 748 C C . ILE A 1 94 ? 2.807 9.367 9.188 1 98.69 94 ILE A C 1
ATOM 750 O O . ILE A 1 94 ? 2.234 9.484 10.273 1 98.69 94 ILE A O 1
ATOM 754 N N . TRP A 1 95 ? 4.059 9.344 9.078 1 97.56 95 TRP A N 1
ATOM 755 C CA . TRP A 1 95 ? 5.02 9.68 10.125 1 97.56 95 TRP A CA 1
ATOM 756 C C . TRP A 1 95 ? 6.379 10.023 9.523 1 97.56 95 TRP A C 1
ATOM 758 O O . TRP A 1 95 ? 6.645 9.727 8.359 1 97.56 95 TRP A O 1
ATOM 768 N N . THR A 1 96 ? 7.137 10.719 10.211 1 96.25 96 THR A N 1
ATOM 769 C CA . THR A 1 96 ? 8.492 11.055 9.773 1 96.25 96 THR A CA 1
ATOM 770 C C . THR A 1 96 ? 9.477 9.969 10.195 1 96.25 96 THR A C 1
ATOM 772 O O . THR A 1 96 ? 9.844 9.883 11.367 1 96.25 96 THR A O 1
ATOM 775 N N . HIS A 1 97 ? 9.906 9.219 9.195 1 91.81 97 HIS A N 1
ATOM 776 C CA . HIS A 1 97 ? 10.75 8.055 9.445 1 91.81 97 HIS A CA 1
ATOM 777 C C . HIS A 1 97 ? 12.055 8.453 10.117 1 91.81 97 HIS A C 1
ATOM 779 O O . HIS A 1 97 ? 12.523 7.766 11.031 1 91.81 97 HIS A O 1
ATOM 785 N N . ALA A 1 98 ? 12.578 9.539 9.781 1 90 98 ALA A N 1
ATOM 786 C CA . ALA A 1 98 ? 13.898 9.977 10.25 1 90 98 ALA A CA 1
ATOM 787 C C . ALA A 1 98 ? 13.883 10.273 11.742 1 90 98 ALA A C 1
ATOM 789 O O . ALA A 1 98 ? 14.906 10.164 12.414 1 90 98 ALA A O 1
ATOM 790 N N . VAL A 1 99 ? 12.789 10.656 12.336 1 92.5 99 VAL A N 1
ATOM 791 C CA . VAL A 1 99 ? 12.742 11.047 13.742 1 92.5 99 VAL A CA 1
ATOM 792 C C . VAL A 1 99 ? 12.008 9.977 14.547 1 92.5 99 VAL A C 1
ATOM 794 O O . VAL A 1 99 ? 11.945 10.055 15.773 1 92.5 99 VAL A O 1
ATOM 797 N N . GLY A 1 100 ? 11.375 9.07 13.844 1 92.56 100 GLY A N 1
ATOM 798 C CA . GLY A 1 100 ? 10.703 7.969 14.516 1 92.56 100 GLY A CA 1
ATOM 799 C C . GLY A 1 100 ? 9.391 8.383 15.164 1 92.56 100 GLY A C 1
ATOM 800 O O . GLY A 1 100 ? 9.07 7.934 16.266 1 92.56 100 GLY A O 1
ATOM 801 N N . GLY A 1 101 ? 8.625 9.234 14.547 1 96.62 101 GLY A N 1
ATOM 802 C CA . GLY A 1 101 ? 7.355 9.75 15.047 1 96.62 101 GLY A CA 1
ATOM 803 C C . GLY A 1 101 ? 6.746 10.805 14.148 1 96.62 101 GLY A C 1
ATOM 804 O O . GLY A 1 101 ? 7.109 10.914 12.977 1 96.62 101 GLY A O 1
ATOM 805 N N . VAL A 1 102 ? 5.785 11.539 14.766 1 97.94 102 VAL A N 1
ATOM 806 C CA . VAL A 1 102 ? 5.082 12.516 13.945 1 97.94 102 VAL A CA 1
ATOM 807 C C . VAL A 1 102 ? 5.691 13.906 14.148 1 97.94 102 VAL A C 1
ATOM 809 O O . VAL A 1 102 ? 6.199 14.211 15.234 1 97.94 102 VAL A O 1
ATOM 812 N N . THR A 1 103 ? 5.684 14.719 13.156 1 96.88 103 THR A N 1
ATOM 813 C CA . THR A 1 103 ? 6.031 16.125 13.117 1 96.88 103 THR A CA 1
ATOM 814 C C . THR A 1 103 ? 4.891 16.953 12.516 1 96.88 103 THR A C 1
ATOM 816 O O . THR A 1 103 ? 3.875 16.391 12.094 1 96.88 103 THR A O 1
ATOM 819 N N . GLU A 1 104 ? 5.074 18.203 12.516 1 96.25 104 GLU A N 1
ATOM 820 C CA . GLU A 1 104 ? 4.035 19.047 11.938 1 96.25 104 GLU A CA 1
ATOM 821 C C . GLU A 1 104 ? 3.838 18.75 10.453 1 96.25 104 GLU A C 1
ATOM 823 O O . GLU A 1 104 ? 2.717 18.812 9.945 1 96.25 104 GLU A O 1
ATOM 828 N N . SER A 1 105 ? 4.922 18.438 9.734 1 97.62 105 SER A N 1
ATOM 829 C CA . SER A 1 105 ? 4.848 18.109 8.312 1 97.62 105 SER A CA 1
ATOM 830 C C . SER A 1 105 ? 3.885 16.953 8.062 1 97.62 105 SER A C 1
ATOM 832 O O . SER A 1 105 ? 3.213 16.906 7.031 1 97.62 105 SER A O 1
ATOM 834 N N . ASP A 1 106 ? 3.82 16.047 8.977 1 98.25 106 ASP A N 1
ATOM 835 C CA . ASP A 1 106 ? 2.912 14.914 8.836 1 98.25 106 ASP A CA 1
ATOM 836 C C . ASP A 1 106 ? 1.455 15.367 8.867 1 98.25 106 ASP A C 1
ATOM 838 O O . ASP A 1 106 ? 0.621 14.867 8.117 1 98.25 106 ASP A O 1
ATOM 842 N N . PHE A 1 107 ? 1.177 16.328 9.703 1 98.56 107 PHE A N 1
ATOM 843 C CA . PHE A 1 107 ? -0.173 16.859 9.789 1 98.56 107 PHE A CA 1
ATOM 844 C C . PHE A 1 107 ? -0.491 17.734 8.578 1 98.56 107 PHE A C 1
ATOM 846 O O . PHE A 1 107 ? -1.639 17.781 8.125 1 98.56 107 PHE A O 1
ATOM 853 N N . ILE A 1 108 ? 0.487 18.422 8.07 1 98.44 108 ILE A N 1
ATOM 854 C CA . ILE A 1 108 ? 0.305 19.203 6.855 1 98.44 108 ILE A CA 1
ATOM 855 C C . ILE A 1 108 ? -0.095 18.297 5.703 1 98.44 108 ILE A C 1
ATOM 857 O O . ILE A 1 108 ? -1.067 18.562 4.992 1 98.44 108 ILE A O 1
ATOM 861 N N . ILE A 1 109 ? 0.617 17.172 5.508 1 98.69 109 ILE A N 1
ATOM 862 C CA . ILE A 1 109 ? 0.293 16.203 4.469 1 98.69 109 ILE A CA 1
ATOM 863 C C . ILE A 1 109 ? -1.129 15.688 4.672 1 98.69 109 ILE A C 1
ATOM 865 O O . ILE A 1 109 ? -1.919 15.633 3.725 1 98.69 109 ILE A O 1
ATOM 869 N N . ALA A 1 110 ? -1.457 15.281 5.875 1 98.88 110 ALA A N 1
ATOM 870 C CA . ALA A 1 110 ?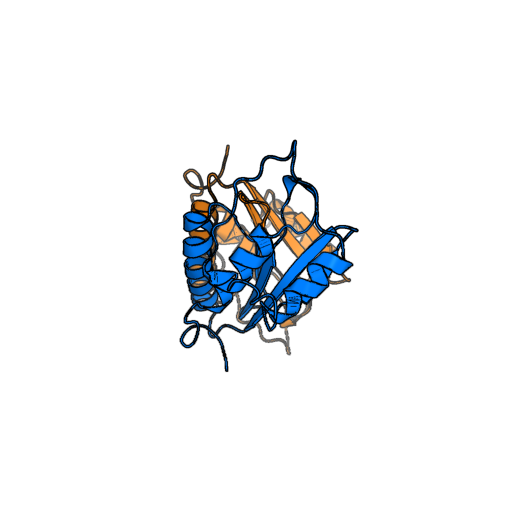 -2.785 14.758 6.188 1 98.88 110 ALA A CA 1
ATOM 871 C C . ALA A 1 110 ? -3.871 15.766 5.824 1 98.88 110 ALA A C 1
ATOM 873 O O . ALA A 1 110 ? -4.879 15.406 5.211 1 98.88 110 ALA A O 1
ATOM 874 N N . ALA A 1 111 ? -3.664 17.031 6.234 1 98.75 111 ALA A N 1
ATOM 875 C CA . ALA A 1 111 ? -4.629 18.078 5.945 1 98.75 111 ALA A CA 1
ATOM 876 C C . ALA A 1 111 ? -4.805 18.266 4.441 1 98.75 111 ALA A C 1
ATOM 878 O O . ALA A 1 111 ? -5.926 18.453 3.957 1 98.75 111 ALA A O 1
ATOM 879 N N . LYS A 1 112 ? -3.75 18.219 3.748 1 98.75 112 LYS A N 1
ATOM 880 C CA . LYS A 1 112 ? -3.816 18.391 2.301 1 98.75 112 LYS A CA 1
ATOM 881 C C . LYS A 1 112 ? -4.484 17.203 1.628 1 98.75 112 LYS A C 1
ATOM 883 O O . LYS A 1 112 ? -5.227 17.359 0.656 1 98.75 112 LYS A O 1
ATOM 888 N N . ILE A 1 113 ? -4.238 16 2.082 1 98.75 113 ILE A N 1
ATOM 889 C CA . ILE A 1 113 ? -4.914 14.812 1.562 1 98.75 113 ILE A CA 1
ATOM 890 C C . ILE A 1 113 ? -6.418 14.93 1.804 1 98.75 113 ILE A C 1
ATOM 892 O O . ILE A 1 113 ? -7.223 14.539 0.955 1 98.75 113 ILE A O 1
ATOM 896 N N . ASN A 1 114 ? -6.816 15.57 2.914 1 98.38 114 ASN A N 1
ATOM 897 C CA . ASN A 1 114 ? -8.227 15.766 3.213 1 98.38 114 ASN A CA 1
ATOM 898 C C . ASN A 1 114 ? -8.906 16.641 2.164 1 98.38 114 ASN A C 1
ATOM 900 O O . ASN A 1 114 ? -10.133 16.625 2.031 1 98.38 114 ASN A O 1
ATOM 904 N N . ARG A 1 115 ? -8.188 17.359 1.466 1 98 115 ARG A N 1
ATOM 905 C CA . ARG A 1 115 ? -8.766 18.297 0.515 1 98 115 ARG A CA 1
ATOM 906 C C . ARG A 1 115 ? -8.914 17.672 -0.865 1 98 115 ARG A C 1
ATOM 908 O O . ARG A 1 115 ? -9.477 18.266 -1.776 1 98 115 ARG A O 1
ATOM 915 N N . LEU A 1 116 ? -8.43 16.547 -1.028 1 98.38 116 LEU A N 1
ATOM 916 C CA . LEU A 1 116 ? -8.562 15.859 -2.311 1 98.38 116 LEU A CA 1
ATOM 917 C C . LEU A 1 116 ? -10.023 15.539 -2.613 1 98.38 116 LEU A C 1
ATOM 919 O O . LEU A 1 116 ? -10.781 15.188 -1.711 1 98.38 116 LEU A O 1
ATOM 923 N N . ASN A 1 117 ? -10.398 15.703 -3.877 1 97.62 117 ASN A N 1
ATOM 924 C CA . ASN A 1 117 ? -11.703 15.219 -4.332 1 97.62 117 ASN A CA 1
ATOM 925 C C . ASN A 1 117 ? -11.672 13.727 -4.629 1 97.62 117 ASN A C 1
ATOM 927 O O . ASN A 1 117 ? -11.156 13.305 -5.664 1 97.62 117 ASN A O 1
ATOM 931 N N . LEU A 1 118 ? -12.266 12.961 -3.674 1 97.31 118 LEU A N 1
ATOM 932 C CA . LEU A 1 118 ? -12.18 11.508 -3.768 1 97.31 118 LEU A CA 1
ATOM 933 C C . LEU A 1 118 ? -13.531 10.906 -4.121 1 97.31 118 LEU A C 1
ATOM 935 O O . LEU A 1 118 ? -13.719 9.688 -4.031 1 97.31 118 LEU A O 1
ATOM 939 N N . HIS A 1 119 ? -14.5 11.695 -4.512 1 96.06 119 HIS A N 1
ATOM 940 C CA . HIS A 1 119 ? -15.883 11.273 -4.684 1 96.06 119 HIS A CA 1
ATOM 941 C C . HIS A 1 119 ? -16 10.148 -5.707 1 96.06 119 HIS A C 1
ATOM 943 O O . HIS A 1 119 ? -16.797 9.227 -5.535 1 96.06 119 HIS A O 1
ATOM 949 N N . ASP A 1 120 ? -15.227 10.203 -6.707 1 97.5 120 ASP A N 1
ATOM 950 C CA . ASP A 1 120 ? -15.352 9.219 -7.773 1 97.5 120 ASP A CA 1
ATOM 951 C C . ASP A 1 120 ? -14.523 7.969 -7.461 1 97.5 120 ASP A C 1
ATOM 953 O O . ASP A 1 120 ? -14.594 6.973 -8.188 1 97.5 120 ASP A O 1
ATOM 957 N N . LEU A 1 121 ? -13.766 8.016 -6.395 1 98.56 121 LEU A N 1
ATOM 958 C CA . LEU A 1 121 ? -12.82 6.938 -6.109 1 98.56 121 LEU A CA 1
ATOM 959 C C . LEU A 1 121 ? -13.312 6.078 -4.949 1 98.56 121 LEU A C 1
ATOM 961 O O . LEU A 1 121 ? -13.094 4.863 -4.938 1 98.56 121 LEU A O 1
ATOM 965 N N . VAL A 1 122 ? -13.953 6.625 -3.99 1 98.25 122 VAL A N 1
ATOM 966 C CA . VAL A 1 122 ? -14.25 5.965 -2.723 1 98.25 122 VAL A CA 1
ATOM 967 C C . VAL A 1 122 ? -15.719 5.555 -2.691 1 98.25 122 VAL A C 1
ATOM 969 O O . VAL A 1 122 ? -16.578 6.223 -3.279 1 98.25 122 VAL A O 1
ATOM 972 N N . ARG A 1 123 ? -15.93 4.422 -2.014 1 91.69 123 ARG A N 1
ATOM 973 C CA . ARG A 1 123 ? -17.297 3.941 -1.815 1 91.69 123 ARG A CA 1
ATOM 974 C C . ARG A 1 123 ? -17.984 4.711 -0.696 1 91.69 123 ARG A C 1
ATOM 976 O O . ARG A 1 123 ? -17.359 5.035 0.318 1 91.69 123 ARG A O 1
ATOM 983 N N . ARG A 1 124 ? -19.172 5.375 -0.918 1 73.94 124 ARG A N 1
ATOM 984 C CA . ARG A 1 124 ? -20 6.102 0.046 1 73.94 124 ARG A CA 1
ATOM 985 C C . ARG A 1 124 ? -20.812 5.145 0.902 1 73.94 124 ARG A C 1
ATOM 987 O O . ARG A 1 124 ? -21.234 4.086 0.431 1 73.94 124 ARG A O 1
ATOM 994 N N . MET B 1 1 ? 9.211 -40.344 -14.961 1 30.59 1 MET B N 1
ATOM 995 C CA . MET B 1 1 ? 8.664 -39.219 -15.727 1 30.59 1 MET B CA 1
ATOM 996 C C . MET B 1 1 ? 8.453 -38 -14.844 1 30.59 1 MET B C 1
ATOM 998 O O . MET B 1 1 ? 7.719 -38.062 -13.852 1 30.59 1 MET B O 1
ATOM 1002 N N . GLY B 1 2 ? 9.445 -37.156 -14.555 1 39.59 2 GLY B N 1
ATOM 1003 C CA . GLY B 1 2 ? 9.383 -36.062 -13.594 1 39.59 2 GLY B CA 1
ATOM 1004 C C . GLY B 1 2 ? 8.141 -35.219 -13.742 1 39.59 2 GLY B C 1
ATOM 1005 O O . GLY B 1 2 ? 7.785 -34.812 -14.852 1 39.59 2 GLY B O 1
ATOM 1006 N N . HIS B 1 3 ? 7.117 -35.406 -13.047 1 45.59 3 HIS B N 1
ATOM 1007 C CA . HIS B 1 3 ? 5.914 -34.594 -13.148 1 45.59 3 HIS B CA 1
ATOM 1008 C C . HIS B 1 3 ? 6.258 -33.156 -13.5 1 45.59 3 HIS B C 1
ATOM 1010 O O . HIS B 1 3 ? 7.016 -32.5 -12.781 1 45.59 3 HIS B O 1
ATOM 1016 N N . LYS B 1 4 ? 6.57 -32.875 -14.672 1 48.78 4 LYS B N 1
ATOM 1017 C CA . LYS B 1 4 ? 6.871 -31.531 -15.156 1 48.78 4 LYS B CA 1
ATOM 1018 C C . LYS B 1 4 ? 5.918 -30.5 -14.555 1 48.78 4 LYS B C 1
ATOM 1020 O O . LYS B 1 4 ? 4.711 -30.547 -14.789 1 48.78 4 LYS B O 1
ATOM 1025 N N . LEU B 1 5 ? 6.215 -30.047 -13.32 1 63.16 5 LEU B N 1
ATOM 1026 C CA . LEU B 1 5 ? 5.367 -29.031 -12.711 1 63.16 5 LEU B CA 1
ATOM 1027 C C . LEU B 1 5 ? 4.992 -27.953 -13.719 1 63.16 5 LEU B C 1
ATOM 1029 O O . LEU B 1 5 ? 5.852 -27.469 -14.453 1 63.16 5 LEU B O 1
ATOM 1033 N N . GLU B 1 6 ? 3.801 -28.125 -14.227 1 74.56 6 GLU B N 1
ATOM 1034 C CA . GLU B 1 6 ? 3.303 -27.078 -15.117 1 74.56 6 GLU B CA 1
ATOM 1035 C C . GLU B 1 6 ? 3.695 -25.688 -14.617 1 74.56 6 GLU B C 1
ATOM 1037 O O . GLU B 1 6 ? 3.752 -25.453 -13.406 1 74.56 6 GLU B O 1
ATOM 1042 N N . ASP B 1 7 ? 4.293 -24.922 -15.555 1 90.62 7 ASP B N 1
ATOM 1043 C CA . ASP B 1 7 ? 4.68 -23.531 -15.273 1 90.62 7 ASP B CA 1
ATOM 1044 C C . ASP B 1 7 ? 3.494 -22.734 -14.742 1 90.62 7 ASP B C 1
ATOM 1046 O O . ASP B 1 7 ? 2.514 -22.516 -15.461 1 90.62 7 ASP B O 1
ATOM 1050 N N . LEU B 1 8 ? 3.506 -22.406 -13.523 1 95.12 8 LEU B N 1
ATOM 1051 C CA . LEU B 1 8 ? 2.422 -21.672 -12.875 1 95.12 8 LEU B CA 1
ATOM 1052 C C . LEU B 1 8 ? 2.084 -20.406 -13.641 1 95.12 8 LEU B C 1
ATOM 1054 O O . LEU B 1 8 ? 0.925 -19.984 -13.672 1 95.12 8 LEU B O 1
ATOM 1058 N N . SER B 1 9 ? 3.059 -19.75 -14.273 1 95.19 9 SER B N 1
ATOM 1059 C CA . SER B 1 9 ? 2.836 -18.484 -14.969 1 95.19 9 SER B CA 1
ATOM 1060 C C . SER B 1 9 ? 1.982 -18.688 -16.219 1 95.19 9 SER B C 1
ATOM 1062 O O . SER B 1 9 ? 1.462 -17.719 -16.781 1 95.19 9 SER B O 1
ATOM 1064 N N . SER B 1 10 ? 1.83 -19.859 -16.641 1 95.81 10 SER B N 1
ATOM 1065 C CA . SER B 1 10 ? 1.034 -20.141 -17.828 1 95.81 10 SER B CA 1
ATOM 1066 C C . SER B 1 10 ? -0.389 -20.547 -17.453 1 95.81 10 SER B C 1
ATOM 1068 O O . SER B 1 10 ? -1.255 -20.656 -18.328 1 95.81 10 SER B O 1
ATOM 1070 N N . LYS B 1 11 ? -0.643 -20.797 -16.219 1 96.38 11 LYS B N 1
ATOM 1071 C CA . LYS B 1 11 ? -1.973 -21.188 -15.758 1 96.38 11 LYS B CA 1
ATOM 1072 C C . LYS B 1 11 ? -2.855 -19.953 -15.547 1 96.38 11 LYS B C 1
ATOM 1074 O O . LYS B 1 11 ? -2.389 -18.828 -15.664 1 96.38 11 LYS B O 1
ATOM 1079 N N . LYS B 1 12 ? -4.129 -20.219 -15.375 1 96.5 12 LYS B N 1
ATOM 1080 C CA . LYS B 1 12 ? -5.113 -19.188 -15.094 1 96.5 12 LYS B CA 1
ATOM 1081 C C . LYS B 1 12 ? -5.703 -19.344 -13.695 1 96.5 12 LYS B C 1
ATOM 1083 O O . LYS B 1 12 ? -5.957 -20.469 -13.242 1 96.5 12 LYS B O 1
ATOM 1088 N N . CYS B 1 13 ? -5.914 -18.25 -13.078 1 96.31 13 CYS B N 1
ATOM 1089 C CA . CYS B 1 13 ? -6.559 -18.281 -11.766 1 96.31 13 CYS B CA 1
ATOM 1090 C C . CYS B 1 13 ? -8.016 -18.719 -11.883 1 96.31 13 CYS B C 1
ATOM 1092 O O . CYS B 1 13 ? -8.648 -18.5 -12.922 1 96.31 13 CYS B O 1
ATOM 1094 N N . VAL B 1 14 ? -8.453 -19.312 -10.867 1 90.94 14 VAL B N 1
ATOM 1095 C CA . VAL B 1 14 ? -9.852 -19.703 -10.797 1 90.94 14 VAL B CA 1
ATOM 1096 C C . VAL B 1 14 ? -10.617 -18.75 -9.883 1 90.94 14 VAL B C 1
ATOM 1098 O O . VAL B 1 14 ? -10.086 -18.297 -8.867 1 90.94 14 VAL B O 1
ATOM 1101 N N . PRO B 1 15 ? -11.867 -18.391 -10.391 1 84.56 15 PRO B N 1
ATOM 1102 C CA . PRO B 1 15 ? -12.664 -17.562 -9.484 1 84.56 15 PRO B CA 1
ATOM 1103 C C . PRO B 1 15 ? -12.898 -18.219 -8.125 1 84.56 15 PRO B C 1
ATOM 1105 O O . PRO B 1 15 ? -13.078 -19.438 -8.047 1 84.56 15 PRO B O 1
ATOM 1108 N N . CYS B 1 16 ? -12.75 -17.359 -7.148 1 75.69 16 CYS B N 1
A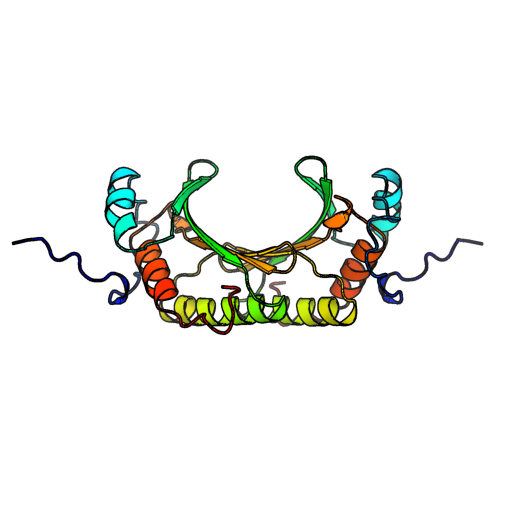TOM 1109 C CA . CYS B 1 16 ? -12.922 -17.906 -5.812 1 75.69 16 CYS B CA 1
ATOM 1110 C C . CYS B 1 16 ? -14.391 -18.219 -5.535 1 75.69 16 CYS B C 1
ATOM 1112 O O . CYS B 1 16 ? -15.25 -17.359 -5.684 1 75.69 16 CYS B O 1
ATOM 1114 N N . ASN B 1 17 ? -14.656 -19.438 -5.488 1 73.25 17 ASN B N 1
ATOM 1115 C CA . ASN B 1 17 ? -15.914 -19.938 -4.949 1 73.25 17 ASN B CA 1
ATOM 1116 C C . ASN B 1 17 ? -15.727 -20.531 -3.557 1 73.25 17 ASN B C 1
ATOM 1118 O O . ASN B 1 17 ? -15.328 -21.688 -3.418 1 73.25 17 ASN B O 1
ATOM 1122 N N . SER B 1 18 ? -15.961 -19.656 -2.506 1 63.62 18 SER B N 1
ATOM 1123 C CA . SER B 1 18 ? -15.609 -19.969 -1.123 1 63.62 18 SER B CA 1
ATOM 1124 C C . SER B 1 18 ? -16.297 -21.266 -0.663 1 63.62 18 SER B C 1
ATOM 1126 O O . SER B 1 18 ? -15.781 -21.953 0.22 1 63.62 18 SER B O 1
ATOM 1128 N N . LYS B 1 19 ? -17.438 -21.594 -1.164 1 69.81 19 LYS B N 1
ATOM 1129 C CA . LYS B 1 19 ? -18.172 -22.75 -0.653 1 69.81 19 LYS B CA 1
ATOM 1130 C C . LYS B 1 19 ? -17.453 -24.047 -0.987 1 69.81 19 LYS B C 1
ATOM 1132 O O . LYS B 1 19 ? -17.641 -25.062 -0.311 1 69.81 19 LYS B O 1
ATOM 1137 N N . GLU B 1 20 ? -16.516 -23.875 -1.762 1 77.62 20 GLU B N 1
ATOM 1138 C CA . GLU B 1 20 ? -15.938 -25.141 -2.188 1 77.62 20 GLU B CA 1
ATOM 1139 C C . GLU B 1 20 ? -14.414 -25.109 -2.119 1 77.62 20 GLU B C 1
ATOM 1141 O O . GLU B 1 20 ? -13.766 -26.156 -2.092 1 77.62 20 GLU B O 1
ATOM 1146 N N . MET B 1 21 ? -13.828 -24.031 -1.975 1 86.06 21 MET B N 1
ATOM 1147 C CA . MET B 1 21 ? -12.375 -23.891 -2.016 1 86.06 21 MET B CA 1
ATOM 1148 C C . MET B 1 21 ? -11.789 -23.859 -0.608 1 86.06 21 MET B C 1
ATOM 1150 O O . MET B 1 21 ? -12.367 -23.25 0.296 1 86.06 21 MET B O 1
ATOM 1154 N N . ARG B 1 22 ? -10.758 -24.641 -0.36 1 91.25 22 ARG B N 1
ATOM 1155 C CA . ARG B 1 22 ? -10.055 -24.656 0.917 1 91.25 22 ARG B CA 1
ATOM 1156 C C . ARG B 1 22 ? -8.617 -24.172 0.755 1 91.25 22 ARG B C 1
ATOM 1158 O O . ARG B 1 22 ? -8.016 -24.328 -0.31 1 91.25 22 ARG B O 1
ATOM 1165 N N . ALA B 1 23 ? -8.148 -23.703 1.807 1 95.44 23 ALA B N 1
ATOM 1166 C CA . ALA B 1 23 ? -6.75 -23.281 1.815 1 95.44 23 ALA B CA 1
ATOM 1167 C C . ALA B 1 23 ? -5.812 -24.469 1.692 1 95.44 23 ALA B C 1
ATOM 1169 O O . ALA B 1 23 ? -6.129 -25.562 2.166 1 95.44 23 ALA B O 1
ATOM 1170 N N . MET B 1 24 ? -4.715 -24.234 1.051 1 96.06 24 MET B N 1
ATOM 1171 C CA . MET B 1 24 ? -3.662 -25.25 0.992 1 96.06 24 MET B CA 1
ATOM 1172 C C . MET B 1 24 ? -3.057 -25.484 2.371 1 96.06 24 MET B C 1
ATOM 1174 O O . MET B 1 24 ? -3.037 -24.578 3.209 1 96.06 24 MET B O 1
ATOM 1178 N N . THR B 1 25 ? -2.57 -26.734 2.586 1 96 25 THR B N 1
ATOM 1179 C CA . THR B 1 25 ? -1.742 -26.969 3.762 1 96 25 THR B CA 1
ATOM 1180 C C . THR B 1 25 ? -0.379 -26.297 3.611 1 96 25 THR B C 1
ATOM 1182 O O . THR B 1 25 ? 0.047 -26 2.496 1 96 25 THR B O 1
ATOM 1185 N N . GLU B 1 26 ? 0.217 -26.062 4.734 1 96.94 26 GLU B N 1
ATOM 1186 C CA . GLU B 1 26 ? 1.565 -25.5 4.695 1 96.94 26 GLU B CA 1
ATOM 1187 C C . GLU B 1 26 ? 2.504 -26.375 3.871 1 96.94 26 GLU B C 1
ATOM 1189 O O . GLU B 1 26 ? 3.352 -25.875 3.137 1 96.94 26 GLU B O 1
ATOM 1194 N N . GLN B 1 27 ? 2.387 -27.672 4.027 1 97.31 27 GLN B N 1
ATOM 1195 C CA . GLN B 1 27 ? 3.215 -28.609 3.275 1 97.31 27 GLN B CA 1
ATOM 1196 C C . GLN B 1 27 ? 3.002 -28.453 1.773 1 97.31 27 GLN B C 1
ATOM 1198 O O . GLN B 1 27 ? 3.965 -28.344 1.011 1 97.31 27 GLN B O 1
ATOM 1203 N N . ALA B 1 28 ? 1.764 -28.5 1.358 1 97.12 28 ALA B N 1
ATOM 1204 C CA . ALA B 1 28 ? 1.43 -28.328 -0.054 1 97.12 28 ALA B CA 1
ATOM 1205 C C . ALA B 1 28 ? 1.96 -27 -0.591 1 97.12 28 ALA B C 1
ATOM 1207 O O . ALA B 1 28 ? 2.496 -26.953 -1.701 1 97.12 28 ALA B O 1
ATOM 1208 N N . ALA B 1 29 ? 1.779 -25.922 0.129 1 97.81 29 ALA B N 1
ATOM 1209 C CA . ALA B 1 29 ? 2.268 -24.609 -0.263 1 97.81 29 ALA B CA 1
ATOM 1210 C C . ALA B 1 29 ? 3.783 -24.609 -0.433 1 97.81 29 ALA B C 1
ATOM 1212 O O . ALA B 1 29 ? 4.309 -24.062 -1.407 1 97.81 29 ALA B O 1
ATOM 1213 N N . ASN B 1 30 ? 4.473 -25.219 0.509 1 97.5 30 ASN B N 1
ATOM 1214 C CA . ASN B 1 30 ? 5.93 -25.25 0.474 1 97.5 30 ASN B CA 1
ATOM 1215 C C . ASN B 1 30 ? 6.438 -25.984 -0.77 1 97.5 30 ASN B C 1
ATOM 1217 O O . ASN B 1 30 ? 7.496 -25.641 -1.3 1 97.5 30 ASN B O 1
ATOM 1221 N N . GLU B 1 31 ? 5.707 -26.922 -1.242 1 97.12 31 GLU B N 1
ATOM 1222 C CA . GLU B 1 31 ? 6.094 -27.656 -2.445 1 97.12 31 GLU B CA 1
ATOM 1223 C C . GLU B 1 31 ? 6.062 -26.75 -3.674 1 97.12 31 GLU B C 1
ATOM 1225 O O . GLU B 1 31 ? 6.738 -27.016 -4.668 1 97.12 31 GLU B O 1
ATOM 1230 N N . LEU B 1 32 ? 5.285 -25.688 -3.629 1 97.62 32 LEU B N 1
ATOM 1231 C CA . LEU B 1 32 ? 5.133 -24.797 -4.777 1 97.62 32 LEU B CA 1
ATOM 1232 C C . LEU B 1 32 ? 6.125 -23.641 -4.707 1 97.62 32 LEU B C 1
ATOM 1234 O O . LEU B 1 32 ? 6.344 -22.953 -5.699 1 97.62 32 LEU B O 1
ATOM 1238 N N . ILE B 1 33 ? 6.773 -23.391 -3.574 1 97.81 33 ILE B N 1
ATOM 1239 C CA . ILE B 1 33 ? 7.621 -22.234 -3.328 1 97.81 33 ILE B CA 1
ATOM 1240 C C . ILE B 1 33 ? 8.758 -22.203 -4.348 1 97.81 33 ILE B C 1
ATOM 1242 O O . ILE B 1 33 ? 9.094 -21.141 -4.879 1 97.81 33 ILE B O 1
ATOM 1246 N N . PRO B 1 34 ? 9.375 -23.375 -4.738 1 97.31 34 PRO B N 1
ATOM 1247 C CA . PRO B 1 34 ? 10.461 -23.328 -5.723 1 97.31 34 PRO B CA 1
ATOM 1248 C C . PRO B 1 34 ? 10.031 -22.734 -7.059 1 97.31 34 PRO B C 1
ATOM 1250 O O . PRO B 1 34 ? 10.867 -22.266 -7.828 1 97.31 34 PRO B O 1
ATOM 1253 N N . GLN B 1 35 ? 8.75 -22.75 -7.352 1 97.44 35 GLN B N 1
ATOM 1254 C CA . GLN B 1 35 ? 8.242 -22.25 -8.625 1 97.44 35 GLN B CA 1
ATOM 1255 C C . GLN B 1 35 ? 8.023 -20.75 -8.594 1 97.44 35 GLN B C 1
ATOM 1257 O O . GLN B 1 35 ? 7.742 -20.125 -9.625 1 97.44 35 GLN B O 1
ATOM 1262 N N . VAL B 1 36 ? 8.109 -20.156 -7.473 1 98.44 36 VAL B N 1
ATOM 1263 C CA . VAL B 1 36 ? 7.992 -18.703 -7.336 1 98.44 36 VAL B CA 1
ATOM 1264 C C . VAL B 1 36 ? 9.188 -18.156 -6.559 1 98.44 36 VAL B C 1
ATOM 1266 O O . VAL B 1 36 ? 9.031 -17.625 -5.465 1 98.44 36 VAL B O 1
ATOM 1269 N N . PRO B 1 37 ? 10.344 -18.234 -7.207 1 98 37 PRO B N 1
ATOM 1270 C CA . PRO B 1 37 ? 11.555 -17.812 -6.516 1 98 37 PRO B CA 1
ATOM 1271 C C . PRO B 1 37 ? 11.445 -16.391 -5.949 1 98 37 PRO B C 1
ATOM 1273 O O . PRO B 1 37 ? 10.805 -15.531 -6.551 1 98 37 PRO B O 1
ATOM 1276 N N . GLU B 1 38 ? 12.039 -16.172 -4.719 1 98.25 38 GLU B N 1
ATOM 1277 C CA . GLU B 1 38 ? 12.188 -14.914 -3.998 1 98.25 38 GLU B CA 1
ATOM 1278 C C . GLU B 1 38 ? 10.922 -14.578 -3.209 1 98.25 38 GLU B C 1
ATOM 1280 O O . GLU B 1 38 ? 10.914 -13.648 -2.406 1 98.25 38 GLU B O 1
ATOM 1285 N N . TRP B 1 39 ? 9.852 -15.32 -3.482 1 98.81 39 TRP B N 1
ATOM 1286 C CA . TRP B 1 39 ? 8.695 -15.211 -2.6 1 98.81 39 TRP B CA 1
ATOM 1287 C C . TRP B 1 39 ? 8.898 -16.047 -1.335 1 98.81 39 TRP B C 1
ATOM 1289 O O . TRP B 1 39 ? 9.516 -17.109 -1.376 1 98.81 39 TRP B O 1
ATOM 1299 N N . THR B 1 40 ? 8.359 -15.586 -0.263 1 98.62 40 THR B N 1
ATOM 1300 C CA . THR B 1 40 ? 8.398 -16.312 1.004 1 98.62 40 THR B CA 1
ATOM 1301 C C . THR B 1 40 ? 6.992 -16.594 1.51 1 98.62 40 THR B C 1
ATOM 1303 O O . THR B 1 40 ? 6.074 -15.797 1.308 1 98.62 40 THR B O 1
ATOM 1306 N N . LEU B 1 41 ? 6.832 -17.781 2.055 1 98.31 41 LEU B N 1
ATOM 1307 C CA . LEU B 1 41 ? 5.594 -18.141 2.736 1 98.31 41 LEU B CA 1
ATOM 1308 C C . LEU B 1 41 ? 5.621 -17.672 4.188 1 98.31 41 LEU B C 1
ATOM 1310 O O . LEU B 1 41 ? 6.48 -18.094 4.965 1 98.31 41 LEU B O 1
ATOM 1314 N N . VAL B 1 42 ? 4.734 -16.766 4.543 1 98.12 42 VAL B N 1
ATOM 1315 C CA . VAL B 1 42 ? 4.715 -16.234 5.898 1 98.12 42 VAL B CA 1
ATOM 1316 C C . VAL B 1 42 ? 3.365 -16.531 6.551 1 98.12 42 VAL B C 1
ATOM 1318 O O . VAL B 1 42 ? 2.361 -16.719 5.859 1 98.12 42 VAL B O 1
ATOM 1321 N N . ASN B 1 43 ? 3.365 -16.641 7.793 1 96.31 43 ASN B N 1
ATOM 1322 C CA . ASN B 1 43 ? 2.156 -16.812 8.586 1 96.31 43 ASN B CA 1
ATOM 1323 C C . ASN B 1 43 ? 1.853 -15.562 9.422 1 96.31 43 ASN B C 1
ATOM 1325 O O . ASN B 1 43 ? 2.643 -15.188 10.289 1 96.31 43 ASN B O 1
ATOM 1329 N N . GLU B 1 44 ? 0.85 -14.953 9.117 1 93.56 44 GLU B N 1
ATOM 1330 C CA . GLU B 1 44 ? 0.386 -13.789 9.859 1 93.56 44 GLU B CA 1
ATOM 1331 C C . GLU B 1 44 ? -0.988 -14.039 10.477 1 93.56 44 GLU B C 1
ATOM 1333 O O . GLU B 1 44 ? -1.976 -14.211 9.758 1 93.56 44 GLU B O 1
ATOM 1338 N N . SER B 1 45 ? -1.019 -14.031 11.797 1 91.62 45 SER B N 1
ATOM 1339 C CA . SER B 1 45 ? -2.26 -14.258 12.531 1 91.62 45 SER B CA 1
ATOM 1340 C C . SER B 1 45 ? -2.924 -15.562 12.109 1 91.62 45 SER B C 1
ATOM 1342 O O . SER B 1 45 ? -4.129 -15.594 11.844 1 91.62 45 SER B O 1
ATOM 1344 N N . GLY B 1 46 ? -2.191 -16.578 11.828 1 92.12 46 GLY B N 1
ATOM 1345 C CA . GLY B 1 46 ? -2.693 -17.922 11.531 1 92.12 46 GLY B CA 1
ATOM 1346 C C . GLY B 1 46 ? -3.043 -18.109 10.07 1 92.12 46 GLY B C 1
ATOM 1347 O O . GLY B 1 46 ? -3.6 -19.141 9.688 1 92.12 46 GLY B O 1
ATOM 1348 N N . ARG B 1 47 ? -2.789 -17.172 9.297 1 95.19 47 ARG B N 1
ATOM 1349 C CA . ARG B 1 47 ? -3.113 -17.234 7.875 1 95.19 47 ARG B CA 1
ATOM 1350 C C . ARG B 1 47 ? -1.853 -17.156 7.02 1 95.19 47 ARG B C 1
ATOM 1352 O O . ARG B 1 47 ? -1.067 -16.203 7.148 1 95.19 47 ARG B O 1
ATOM 1359 N N . LEU B 1 48 ? -1.738 -18.172 6.168 1 97.62 48 LEU B N 1
ATOM 1360 C CA . LEU B 1 48 ? -0.59 -18.219 5.266 1 97.62 48 LEU B CA 1
ATOM 1361 C C . LEU B 1 48 ? -0.77 -17.25 4.109 1 97.62 48 LEU B C 1
ATOM 1363 O O . LEU B 1 48 ? -1.869 -17.109 3.566 1 97.62 48 LEU B O 1
ATOM 1367 N N . ARG B 1 49 ? 0.339 -16.594 3.781 1 98.5 49 ARG B N 1
ATOM 1368 C CA . ARG B 1 49 ? 0.344 -15.742 2.598 1 98.5 49 ARG B CA 1
ATOM 1369 C C . ARG B 1 49 ? 1.727 -15.703 1.957 1 98.5 49 ARG B C 1
ATOM 1371 O O . ARG B 1 49 ? 2.73 -15.977 2.617 1 98.5 49 ARG B O 1
ATOM 1378 N N . LEU B 1 50 ? 1.742 -15.5 0.683 1 98.88 50 LEU B N 1
ATOM 1379 C CA . LEU B 1 50 ? 2.988 -15.211 -0.02 1 98.88 50 LEU B CA 1
ATOM 1380 C C . LEU B 1 50 ? 3.391 -13.75 0.157 1 98.88 50 LEU B C 1
ATOM 1382 O O . LEU B 1 50 ? 2.537 -12.859 0.13 1 98.88 50 LEU B O 1
ATOM 1386 N N . SER B 1 51 ? 4.676 -13.547 0.346 1 98.88 51 SER B N 1
ATOM 1387 C CA . SER B 1 51 ? 5.176 -12.188 0.544 1 98.88 51 SER B CA 1
ATOM 1388 C C . SER B 1 51 ? 6.492 -11.969 -0.192 1 98.88 51 SER B C 1
ATOM 1390 O O . SER B 1 51 ? 7.355 -12.852 -0.21 1 98.88 51 SER B O 1
ATOM 1392 N N . ARG B 1 52 ? 6.656 -10.875 -0.816 1 98.88 52 ARG B N 1
ATOM 1393 C CA . ARG B 1 52 ? 7.902 -10.461 -1.453 1 98.88 52 ARG B CA 1
ATOM 1394 C C . ARG B 1 52 ? 8.039 -8.938 -1.438 1 98.88 52 ARG B C 1
ATOM 1396 O O . ARG B 1 52 ? 7.047 -8.219 -1.532 1 98.88 52 ARG B O 1
ATOM 1403 N N . SER B 1 53 ? 9.273 -8.453 -1.334 1 98.81 53 SER B N 1
ATOM 1404 C CA . SER B 1 53 ? 9.539 -7.02 -1.265 1 98.81 53 SER B CA 1
ATOM 1405 C C . SER B 1 53 ? 10.594 -6.602 -2.287 1 98.81 53 SER B C 1
ATOM 1407 O O . SER B 1 53 ? 11.422 -7.418 -2.701 1 98.81 53 SER B O 1
ATOM 1409 N N . TRP B 1 54 ? 10.508 -5.395 -2.721 1 98.69 54 TRP B N 1
ATOM 1410 C CA . TRP B 1 54 ? 11.438 -4.723 -3.619 1 98.69 54 TRP B CA 1
ATOM 1411 C C . TRP B 1 54 ? 11.773 -3.324 -3.111 1 98.69 54 TRP B C 1
ATOM 1413 O O . TRP B 1 54 ? 11.016 -2.742 -2.334 1 98.69 54 TRP B O 1
ATOM 1423 N N . LYS B 1 55 ? 12.93 -2.848 -3.49 1 98.75 55 LYS B N 1
ATOM 1424 C CA . LYS B 1 55 ? 13.227 -1.423 -3.393 1 98.75 55 LYS B CA 1
ATOM 1425 C C . LYS B 1 55 ? 13.125 -0.745 -4.758 1 98.75 55 LYS B C 1
ATOM 1427 O O . LYS B 1 55 ? 13.836 -1.119 -5.695 1 98.75 55 LYS B O 1
ATOM 1432 N N . VAL B 1 56 ? 12.258 0.232 -4.855 1 98.88 56 VAL B N 1
ATOM 1433 C CA . VAL B 1 56 ? 12.062 0.94 -6.117 1 98.88 56 VAL B CA 1
ATOM 1434 C C . VAL B 1 56 ? 12.945 2.182 -6.156 1 98.88 56 VAL B C 1
ATOM 1436 O O . VAL B 1 56 ? 13.492 2.594 -5.129 1 98.88 56 VAL B O 1
ATOM 1439 N N . LYS B 1 57 ? 13.078 2.75 -7.316 1 98.62 57 LYS B N 1
ATOM 1440 C CA . LYS B 1 57 ? 14 3.861 -7.527 1 98.62 57 LYS B CA 1
ATOM 1441 C C . LYS B 1 57 ? 13.453 5.152 -6.93 1 98.62 57 LYS B C 1
ATOM 1443 O O . LYS B 1 57 ? 14.211 5.988 -6.438 1 98.62 57 LYS B O 1
ATOM 1448 N N . THR B 1 58 ? 12.156 5.406 -7.094 1 98.56 58 THR B N 1
ATOM 1449 C CA . THR B 1 58 ? 11.484 6.586 -6.566 1 98.56 58 THR B CA 1
ATOM 1450 C C . THR B 1 58 ? 10.078 6.242 -6.082 1 98.56 58 THR B C 1
ATOM 1452 O O . THR B 1 58 ? 9.578 5.148 -6.352 1 98.56 58 THR B O 1
ATOM 1455 N N . TYR B 1 59 ? 9.547 7.164 -5.336 1 98.62 59 TYR B N 1
ATOM 1456 C CA . TYR B 1 59 ? 8.18 7.012 -4.848 1 98.62 59 TYR B CA 1
ATOM 1457 C C . TYR B 1 59 ? 7.211 6.766 -6.004 1 98.62 59 TYR B C 1
ATOM 1459 O O . TYR B 1 59 ? 6.395 5.844 -5.953 1 98.62 59 TYR B O 1
ATOM 1467 N N . LEU B 1 60 ? 7.352 7.523 -7.125 1 98.81 60 LEU B N 1
ATOM 1468 C CA . LEU B 1 60 ? 6.461 7.41 -8.273 1 98.81 60 LEU B CA 1
ATOM 1469 C C . LEU B 1 60 ? 6.703 6.105 -9.023 1 98.81 60 LEU B C 1
ATOM 1471 O O . LEU B 1 60 ? 5.773 5.535 -9.602 1 98.81 60 LEU B O 1
ATOM 1475 N N . LYS B 1 61 ? 7.887 5.594 -8.977 1 98.88 61 LYS B N 1
ATOM 1476 C CA . LYS B 1 61 ? 8.164 4.301 -9.594 1 98.88 61 LYS B CA 1
ATOM 1477 C C . LYS B 1 61 ? 7.5 3.168 -8.82 1 98.88 61 LYS B C 1
ATOM 1479 O O . LYS B 1 61 ? 7.156 2.131 -9.391 1 98.88 61 LYS B O 1
ATOM 1484 N N . GLY B 1 62 ? 7.32 3.355 -7.492 1 98.88 62 GLY B N 1
ATOM 1485 C CA . GLY B 1 62 ? 6.508 2.42 -6.738 1 98.88 62 GLY B CA 1
ATOM 1486 C C . GLY B 1 62 ? 5.082 2.318 -7.25 1 98.88 62 GLY B C 1
ATOM 1487 O O . GLY B 1 62 ? 4.527 1.221 -7.348 1 98.88 62 GLY B O 1
ATOM 1488 N N . LEU B 1 63 ? 4.52 3.48 -7.598 1 98.88 63 LEU B N 1
ATOM 1489 C CA . LEU B 1 63 ? 3.158 3.48 -8.125 1 98.88 63 LEU B CA 1
ATOM 1490 C C . LEU B 1 63 ? 3.113 2.85 -9.516 1 98.88 63 LEU B C 1
ATOM 1492 O O . LEU B 1 63 ? 2.145 2.17 -9.859 1 98.88 63 LEU B O 1
ATOM 1496 N N . GLU B 1 64 ? 4.121 3.098 -10.281 1 98.88 64 GLU B N 1
ATOM 1497 C CA . GLU B 1 64 ? 4.203 2.424 -11.578 1 98.88 64 GLU B CA 1
ATOM 1498 C C . GLU B 1 64 ? 4.273 0.91 -11.406 1 98.88 64 GLU B C 1
ATOM 1500 O O . GLU B 1 64 ? 3.66 0.164 -12.172 1 98.88 64 GLU B O 1
ATOM 1505 N N . PHE B 1 65 ? 5.086 0.456 -10.477 1 98.94 65 PHE B N 1
ATOM 1506 C CA . PHE B 1 65 ? 5.164 -0.959 -10.141 1 98.94 65 PHE B CA 1
ATOM 1507 C C . PHE B 1 65 ? 3.787 -1.511 -9.789 1 98.94 65 PHE B C 1
ATOM 1509 O O . PHE B 1 65 ? 3.375 -2.545 -10.32 1 98.94 65 PHE B O 1
ATOM 1516 N N . PHE B 1 66 ? 3.062 -0.779 -8.906 1 98.94 66 PHE B N 1
ATOM 1517 C CA . PHE B 1 66 ? 1.72 -1.192 -8.523 1 98.94 66 PHE B CA 1
ATOM 1518 C C . PHE B 1 66 ? 0.814 -1.31 -9.742 1 98.94 66 PHE B C 1
ATOM 1520 O O . PHE B 1 66 ? -0.003 -2.229 -9.828 1 98.94 66 PHE B O 1
ATOM 1527 N N . GLN B 1 67 ? 0.975 -0.359 -10.648 1 98.81 67 GLN B N 1
ATOM 1528 C CA . GLN B 1 67 ? 0.158 -0.4 -11.859 1 98.81 67 GLN B CA 1
ATOM 1529 C C . GLN B 1 67 ? 0.449 -1.654 -12.672 1 98.81 67 GLN B C 1
ATOM 1531 O O . GLN B 1 67 ? -0.47 -2.285 -13.203 1 98.81 67 GLN B O 1
ATOM 1536 N N . ALA B 1 68 ? 1.705 -2.014 -12.836 1 98.88 68 ALA B N 1
ATOM 1537 C CA . ALA B 1 68 ? 2.078 -3.23 -13.555 1 98.88 68 ALA B CA 1
ATOM 1538 C C . ALA B 1 68 ? 1.472 -4.465 -12.891 1 98.88 68 ALA B C 1
ATOM 1540 O O . ALA B 1 68 ? 0.928 -5.34 -13.57 1 98.88 68 ALA B O 1
ATOM 1541 N N . VAL B 1 69 ? 1.55 -4.539 -11.602 1 98.88 69 VAL B N 1
ATOM 1542 C CA . VAL B 1 69 ? 0.982 -5.656 -10.852 1 98.88 69 VAL B CA 1
ATOM 1543 C C . VAL B 1 69 ? -0.535 -5.672 -11.023 1 98.88 69 VAL B C 1
ATOM 1545 O O . VAL B 1 69 ? -1.135 -6.738 -11.188 1 98.88 69 VAL B O 1
ATOM 1548 N N . ALA B 1 70 ? -1.171 -4.512 -10.984 1 98.81 70 ALA B N 1
ATOM 1549 C CA . ALA B 1 70 ? -2.623 -4.41 -11.102 1 98.81 70 ALA B CA 1
ATOM 1550 C C . ALA B 1 70 ? -3.105 -4.938 -12.445 1 98.81 70 ALA B C 1
ATOM 1552 O O . ALA B 1 70 ? -4.184 -5.531 -12.539 1 98.81 70 ALA B O 1
ATOM 1553 N N . ASN B 1 71 ? -2.33 -4.637 -13.438 1 98.56 71 ASN B N 1
ATOM 1554 C CA . ASN B 1 71 ? -2.689 -5.176 -14.742 1 98.56 71 ASN B CA 1
ATOM 1555 C C . ASN B 1 71 ? -2.758 -6.699 -14.727 1 98.56 71 ASN B C 1
ATOM 1557 O O . ASN B 1 71 ? -3.691 -7.289 -15.266 1 98.56 71 ASN B O 1
ATOM 1561 N N . VAL B 1 72 ? -1.798 -7.375 -14.133 1 98.56 72 VAL B N 1
ATOM 1562 C CA . VAL B 1 72 ? -1.798 -8.828 -13.961 1 98.56 72 VAL B CA 1
ATOM 1563 C C . VAL B 1 72 ? -3.002 -9.25 -13.125 1 98.56 72 VAL B C 1
ATOM 1565 O O . VAL B 1 72 ? -3.715 -10.188 -13.484 1 98.56 72 VAL B O 1
ATOM 1568 N N . ALA B 1 73 ? -3.244 -8.586 -12.023 1 98.38 73 ALA B N 1
ATOM 1569 C CA . ALA B 1 73 ? -4.32 -8.883 -11.078 1 98.38 73 ALA B CA 1
ATOM 1570 C C . ALA B 1 73 ? -5.684 -8.828 -11.766 1 98.38 73 ALA B C 1
ATOM 1572 O O . ALA B 1 73 ? -6.508 -9.727 -11.594 1 98.38 73 ALA B O 1
ATOM 1573 N N . GLU B 1 74 ? -5.879 -7.766 -12.547 1 98.19 74 GLU B N 1
ATOM 1574 C CA . GLU B 1 74 ? -7.141 -7.59 -13.258 1 98.19 74 GLU B CA 1
ATOM 1575 C C . GLU B 1 74 ? -7.348 -8.688 -14.305 1 98.19 74 GLU B C 1
ATOM 1577 O O . GLU B 1 74 ? -8.445 -9.227 -14.438 1 98.19 74 GLU B O 1
ATOM 1582 N N . ALA B 1 75 ? -6.316 -8.969 -15.039 1 97.94 75 ALA B N 1
ATOM 1583 C CA . ALA B 1 75 ? -6.395 -10 -16.062 1 97.94 75 ALA B CA 1
ATOM 1584 C C . ALA B 1 75 ? -6.746 -11.359 -15.453 1 97.94 75 ALA B C 1
ATOM 1586 O O . ALA B 1 75 ? -7.426 -12.172 -16.078 1 97.94 75 ALA B O 1
ATOM 1587 N N . GLU B 1 76 ? -6.324 -11.633 -14.227 1 97.62 76 GLU B N 1
ATOM 1588 C CA . GLU B 1 76 ? -6.5 -12.938 -13.578 1 97.62 76 GLU B CA 1
ATOM 1589 C C . GLU B 1 76 ? -7.707 -12.922 -12.648 1 97.62 76 GLU B C 1
ATOM 1591 O O . GLU B 1 76 ? -8.148 -13.984 -12.188 1 97.62 76 GLU B O 1
ATOM 1596 N N . GLY B 1 77 ? -8.242 -11.719 -12.398 1 96.56 77 GLY B N 1
ATOM 1597 C CA . GLY B 1 77 ? -9.32 -11.617 -11.43 1 96.56 77 GLY B CA 1
ATOM 1598 C C . GLY B 1 77 ? -8.914 -12.023 -10.031 1 96.56 77 GLY B C 1
ATOM 1599 O O . GLY B 1 77 ? -9.688 -12.656 -9.305 1 96.56 77 GLY B O 1
ATOM 1600 N N . HIS B 1 78 ? -7.75 -11.898 -9.602 1 97.5 78 HIS B N 1
ATOM 1601 C CA . HIS B 1 78 ? -7.148 -12.211 -8.312 1 97.5 78 HIS B CA 1
ATOM 1602 C C . HIS B 1 78 ? -6.188 -11.109 -7.875 1 97.5 78 HIS B C 1
ATOM 1604 O O . HIS B 1 78 ? -5.207 -10.828 -8.562 1 97.5 78 HIS B O 1
ATOM 1610 N N . HIS B 1 79 ? -6.5 -10.445 -6.75 1 98.31 79 HIS B N 1
ATOM 1611 C CA . HIS B 1 79 ? -5.891 -9.156 -6.457 1 98.31 79 HIS B CA 1
ATOM 1612 C C . HIS B 1 79 ? -5.012 -9.227 -5.211 1 98.31 79 HIS B C 1
ATOM 1614 O O . HIS B 1 79 ? -5.516 -9.414 -4.102 1 98.31 79 HIS B O 1
ATOM 1620 N N . PRO B 1 80 ? -3.693 -9.07 -5.344 1 98.69 80 PRO B N 1
ATOM 1621 C CA . PRO B 1 80 ? -2.779 -9.039 -4.199 1 98.69 80 PRO B CA 1
ATOM 1622 C C . PRO B 1 80 ? -2.918 -7.766 -3.367 1 98.69 80 PRO B C 1
ATOM 1624 O O . PRO B 1 80 ? -3.545 -6.801 -3.811 1 98.69 80 PRO B O 1
ATOM 1627 N N . ASP B 1 81 ? -2.412 -7.797 -2.16 1 98.81 81 ASP B N 1
ATOM 1628 C CA . ASP B 1 81 ? -2.246 -6.598 -1.345 1 98.81 81 ASP B CA 1
ATOM 1629 C C . ASP B 1 81 ? -0.968 -5.852 -1.718 1 98.81 81 ASP B C 1
ATOM 1631 O O . ASP B 1 81 ? 0.079 -6.469 -1.927 1 98.81 81 ASP B O 1
ATOM 1635 N N . LEU B 1 82 ? -1.011 -4.512 -1.792 1 98.94 82 LEU B N 1
ATOM 1636 C CA . LEU B 1 82 ? 0.092 -3.666 -2.234 1 98.94 82 LEU B CA 1
ATOM 1637 C C . LEU B 1 82 ? 0.486 -2.672 -1.147 1 98.94 82 LEU B C 1
ATOM 1639 O O . LEU B 1 82 ? -0.372 -1.992 -0.58 1 98.94 82 LEU B O 1
ATOM 1643 N N . HIS B 1 83 ? 1.759 -2.596 -0.854 1 98.94 83 HIS B N 1
ATOM 1644 C CA . HIS B 1 83 ? 2.258 -1.694 0.179 1 98.94 83 HIS B CA 1
ATOM 1645 C C . HIS B 1 83 ? 3.473 -0.914 -0.312 1 98.94 83 HIS B C 1
ATOM 1647 O O . HIS B 1 83 ? 4.453 -1.505 -0.774 1 98.94 83 HIS B O 1
ATOM 1653 N N . LEU B 1 84 ? 3.404 0.363 -0.302 1 98.94 84 LEU B N 1
ATOM 1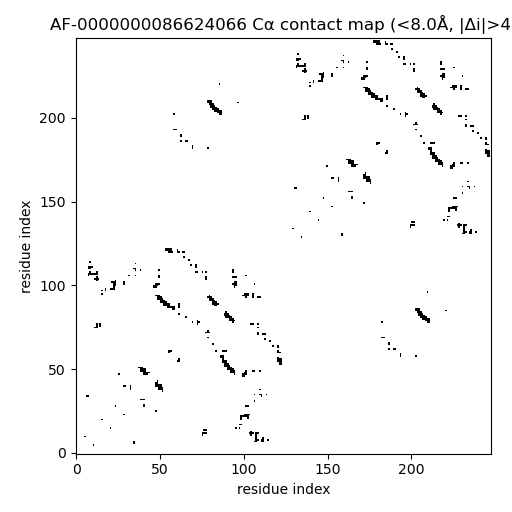654 C CA . LEU B 1 84 ? 4.539 1.258 -0.505 1 98.94 84 LEU B CA 1
ATOM 1655 C C . LEU B 1 84 ? 4.863 2.023 0.773 1 98.94 84 LEU B C 1
ATOM 1657 O O . LEU B 1 84 ? 4.055 2.83 1.24 1 98.94 84 LEU B O 1
ATOM 1661 N N . ALA B 1 85 ? 6.02 1.765 1.342 1 98.31 85 ALA B N 1
ATOM 1662 C CA . ALA B 1 85 ? 6.387 2.33 2.637 1 98.31 85 ALA B CA 1
ATOM 1663 C C . ALA B 1 85 ? 7.82 2.854 2.621 1 98.31 85 ALA B C 1
ATOM 1665 O O . ALA B 1 85 ? 8.633 2.434 1.795 1 98.31 85 ALA B O 1
ATOM 1666 N N . GLU B 1 86 ? 8.086 3.77 3.576 1 96.75 86 GLU B N 1
ATOM 1667 C CA . GLU B 1 86 ? 9.445 4.273 3.752 1 96.75 86 GLU B CA 1
ATOM 1668 C C . GLU B 1 86 ? 10.023 4.77 2.432 1 96.75 86 GLU B C 1
ATOM 1670 O O . GLU B 1 86 ? 11.172 4.465 2.098 1 96.75 86 GLU B O 1
ATOM 1675 N N . TRP B 1 87 ? 9.203 5.414 1.729 1 96.25 87 TRP B N 1
ATOM 1676 C CA . TRP B 1 87 ? 9.523 6.125 0.497 1 96.25 87 TRP B CA 1
ATOM 1677 C C . TRP B 1 87 ? 9.68 5.156 -0.669 1 96.25 87 TRP B C 1
ATOM 1679 O O . TRP B 1 87 ? 9.047 5.324 -1.714 1 96.25 87 TRP B O 1
ATOM 1689 N N . ASN B 1 88 ? 10.461 4.078 -0.457 1 98.19 88 ASN B N 1
ATOM 1690 C CA . ASN B 1 88 ? 10.766 3.338 -1.676 1 98.19 88 ASN B CA 1
ATOM 1691 C C . ASN B 1 88 ? 10.656 1.831 -1.461 1 98.19 88 ASN B C 1
ATOM 1693 O O . ASN B 1 88 ? 11.133 1.045 -2.281 1 98.19 88 ASN B O 1
ATOM 1697 N N . LYS B 1 89 ? 10.102 1.363 -0.348 1 98.56 89 LYS B N 1
ATOM 1698 C CA . LYS B 1 89 ? 9.938 -0.066 -0.098 1 98.56 89 LYS B CA 1
ATOM 1699 C C . LYS B 1 89 ? 8.562 -0.551 -0.551 1 98.56 89 LYS B C 1
ATOM 1701 O O . LYS B 1 89 ? 7.543 -0.181 0.035 1 98.56 89 LYS B O 1
ATOM 1706 N N . VAL B 1 90 ? 8.586 -1.408 -1.555 1 98.88 90 VAL B N 1
ATOM 1707 C CA . VAL B 1 90 ? 7.363 -2.039 -2.049 1 98.88 90 VAL B CA 1
ATOM 1708 C C . VAL B 1 90 ? 7.25 -3.455 -1.487 1 98.88 90 VAL B C 1
ATOM 1710 O O . VAL B 1 90 ? 8.219 -4.223 -1.521 1 98.88 90 VAL B O 1
ATOM 1713 N N . LYS B 1 91 ? 6.137 -3.777 -0.952 1 98.88 91 LYS B N 1
ATOM 1714 C CA . LYS B 1 91 ? 5.824 -5.137 -0.518 1 98.88 91 LYS B CA 1
ATOM 1715 C C . LYS B 1 91 ? 4.5 -5.609 -1.105 1 98.88 91 LYS B C 1
ATOM 1717 O O . LYS B 1 91 ? 3.51 -4.875 -1.087 1 98.88 91 LYS B O 1
ATOM 1722 N N . ILE B 1 92 ? 4.531 -6.797 -1.64 1 98.94 92 ILE B N 1
ATOM 1723 C CA . ILE B 1 92 ? 3.32 -7.434 -2.154 1 98.94 92 ILE B CA 1
ATOM 1724 C C . ILE B 1 92 ? 3.004 -8.68 -1.332 1 98.94 92 ILE B C 1
ATOM 1726 O O . ILE B 1 92 ? 3.893 -9.484 -1.049 1 98.94 92 ILE B O 1
ATOM 1730 N N . GLU B 1 93 ? 1.798 -8.789 -0.895 1 98.81 93 GLU B N 1
ATOM 1731 C CA . GLU B 1 93 ? 1.293 -9.969 -0.202 1 98.81 93 GLU B CA 1
ATOM 1732 C C . GLU B 1 93 ? 0.131 -10.602 -0.963 1 98.81 93 GLU B C 1
ATOM 1734 O O . GLU B 1 93 ? -0.725 -9.891 -1.498 1 98.81 93 GLU B O 1
ATOM 1739 N N . ILE B 1 94 ? 0.156 -11.914 -1.004 1 98.69 94 ILE B N 1
ATOM 1740 C CA . ILE B 1 94 ? -0.858 -12.625 -1.772 1 98.69 94 ILE B CA 1
ATOM 1741 C C . ILE B 1 94 ? -1.439 -13.758 -0.931 1 98.69 94 ILE B C 1
ATOM 1743 O O . ILE B 1 94 ? -0.7 -14.602 -0.413 1 98.69 94 ILE B O 1
ATOM 1747 N N . TRP B 1 95 ? -2.686 -13.758 -0.763 1 97.62 95 TRP B N 1
ATOM 1748 C CA . TRP B 1 95 ? -3.477 -14.836 -0.175 1 97.62 95 TRP B CA 1
ATOM 1749 C C . TRP B 1 95 ? -4.941 -14.711 -0.575 1 97.62 95 TRP B C 1
ATOM 1751 O O . TRP B 1 95 ? -5.379 -13.656 -1.048 1 97.62 95 TRP B O 1
ATOM 1761 N N . THR B 1 96 ? -5.641 -15.75 -0.542 1 96.31 96 THR B N 1
ATOM 1762 C CA . THR B 1 96 ? -7.07 -15.734 -0.833 1 96.31 96 THR B CA 1
ATOM 1763 C C . THR B 1 96 ? -7.875 -15.406 0.42 1 96.31 96 THR B C 1
ATOM 1765 O O . THR B 1 96 ? -8.039 -16.25 1.3 1 96.31 96 THR B O 1
ATOM 1768 N N . HIS B 1 97 ? -8.383 -14.188 0.419 1 91.81 97 HIS B N 1
ATOM 1769 C CA . HIS B 1 97 ? -9.062 -13.664 1.598 1 91.81 97 HIS B CA 1
ATOM 1770 C C . HIS B 1 97 ? -10.273 -14.523 1.96 1 91.81 97 HIS B C 1
ATOM 1772 O O . HIS B 1 97 ? -10.523 -14.781 3.141 1 91.81 97 HIS B O 1
ATOM 1778 N N . ALA B 1 98 ? -10.938 -15.023 1.012 1 90.06 98 ALA B N 1
ATOM 1779 C CA . ALA B 1 98 ? -12.195 -15.75 1.216 1 90.06 98 ALA B CA 1
ATOM 1780 C C . ALA B 1 98 ? -11.945 -17.062 1.946 1 90.06 98 ALA B C 1
ATOM 1782 O O . ALA B 1 98 ? -12.836 -17.562 2.645 1 90.06 98 ALA B O 1
ATOM 1783 N N . VAL B 1 99 ? -10.797 -17.688 1.843 1 92.5 99 VAL B N 1
ATOM 1784 C CA . VAL B 1 99 ? -10.547 -19 2.443 1 92.5 99 VAL B CA 1
ATOM 1785 C C . VAL B 1 99 ? -9.602 -18.844 3.633 1 92.5 99 VAL B C 1
ATOM 1787 O O . VAL B 1 99 ? -9.352 -19.812 4.359 1 92.5 99 VAL B O 1
ATOM 1790 N N . GLY B 1 100 ? -9.023 -17.672 3.746 1 92.56 100 GLY B N 1
ATOM 1791 C CA . GLY B 1 100 ? -8.156 -17.406 4.883 1 92.56 100 GLY B CA 1
ATOM 1792 C C . GLY B 1 100 ? -6.801 -18.062 4.762 1 92.56 100 GLY B C 1
ATOM 1793 O O . GLY B 1 100 ? -6.262 -18.578 5.746 1 92.56 100 GLY B O 1
ATOM 1794 N N . GLY B 1 101 ? -6.223 -18.125 3.6 1 96.62 101 GLY B N 1
ATOM 1795 C CA . GLY B 1 101 ? -4.941 -18.75 3.316 1 96.62 101 GLY B CA 1
ATOM 1796 C C . GLY B 1 101 ? -4.578 -18.719 1.843 1 96.62 101 GLY B C 1
ATOM 1797 O O . GLY B 1 101 ? -5.148 -17.953 1.069 1 96.62 101 GLY B O 1
ATOM 1798 N N . VAL B 1 102 ? -3.59 -19.594 1.524 1 97.94 102 VAL B N 1
ATOM 1799 C CA . VAL B 1 102 ? -3.123 -19.562 0.142 1 97.94 102 VAL B CA 1
ATOM 1800 C C . VAL B 1 102 ? -3.797 -20.672 -0.655 1 97.94 102 VAL B C 1
ATOM 1802 O O . VAL B 1 102 ? -4.133 -21.734 -0.104 1 97.94 102 VAL B O 1
ATOM 1805 N N . THR B 1 103 ? -4.039 -20.469 -1.892 1 96.88 103 THR B N 1
ATOM 1806 C CA . THR B 1 103 ? -4.504 -21.391 -2.916 1 96.88 103 THR B CA 1
ATOM 1807 C C . THR B 1 103 ? -3.557 -21.391 -4.113 1 96.88 103 THR B C 1
ATOM 1809 O O . THR B 1 103 ? -2.586 -20.641 -4.145 1 96.88 103 THR B O 1
ATOM 1812 N N . GLU B 1 104 ? -3.838 -22.25 -5.027 1 96.25 104 GLU B N 1
ATOM 1813 C CA . GLU B 1 104 ? -2.99 -22.281 -6.215 1 96.25 104 GLU B CA 1
ATOM 1814 C C . GLU B 1 104 ? -3.025 -20.953 -6.965 1 96.25 104 GLU B C 1
ATOM 1816 O O . GLU B 1 104 ? -2.018 -20.531 -7.535 1 96.25 104 GLU B O 1
ATOM 1821 N N . SER B 1 105 ? -4.188 -20.297 -7.004 1 97.62 105 SER B N 1
ATOM 1822 C CA . SER B 1 105 ? -4.332 -19 -7.68 1 97.62 105 SER B CA 1
ATOM 1823 C C . SER B 1 105 ? -3.332 -17.984 -7.141 1 97.62 105 SER B C 1
ATOM 1825 O O . SER B 1 105 ? -2.846 -17.141 -7.883 1 97.62 105 SER B O 1
ATOM 1827 N N . ASP B 1 106 ? -3.035 -18.078 -5.902 1 98.25 106 ASP B N 1
ATOM 1828 C CA . ASP B 1 106 ? -2.072 -17.156 -5.301 1 98.25 106 ASP B CA 1
ATOM 1829 C C . ASP B 1 106 ? -0.674 -17.375 -5.875 1 98.25 106 ASP B C 1
ATOM 1831 O O . ASP B 1 106 ? 0.058 -16.406 -6.125 1 98.25 106 ASP B O 1
ATOM 1835 N N . PHE B 1 107 ? -0.331 -18.594 -6.09 1 98.56 107 PHE B N 1
ATOM 1836 C CA . PHE B 1 107 ? 0.965 -18.922 -6.676 1 98.56 107 PHE B CA 1
ATOM 1837 C C . PHE B 1 107 ? 0.999 -18.562 -8.156 1 98.56 107 PHE B C 1
ATOM 1839 O O . PHE B 1 107 ? 2.045 -18.1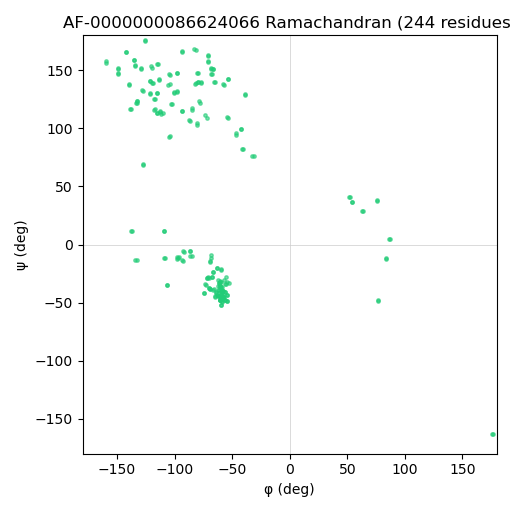72 -8.68 1 98.56 107 PHE B O 1
ATOM 1846 N N . ILE B 1 108 ? -0.106 -18.703 -8.828 1 98.44 108 ILE B N 1
ATOM 1847 C CA . ILE B 1 108 ? -0.2 -18.297 -10.227 1 98.44 108 ILE B CA 1
ATOM 1848 C C . ILE B 1 108 ? 0.071 -16.797 -10.352 1 98.44 108 ILE B C 1
ATOM 1850 O O . ILE B 1 108 ? 0.881 -16.375 -11.172 1 98.44 108 ILE B O 1
ATOM 1854 N N . ILE B 1 109 ? -0.568 -15.969 -9.508 1 98.69 109 ILE B N 1
ATOM 1855 C CA . ILE B 1 109 ? -0.348 -14.531 -9.5 1 98.69 109 ILE B CA 1
ATOM 1856 C C . ILE B 1 109 ? 1.125 -14.234 -9.227 1 98.69 109 ILE B C 1
ATOM 1858 O O . ILE B 1 109 ? 1.742 -13.422 -9.922 1 98.69 109 ILE B O 1
ATOM 1862 N N . ALA B 1 110 ? 1.688 -14.844 -8.219 1 98.88 110 ALA B N 1
ATOM 1863 C CA . ALA B 1 110 ? 3.088 -14.633 -7.859 1 98.88 110 ALA B CA 1
ATOM 1864 C C . ALA B 1 110 ? 4.012 -14.938 -9.039 1 98.88 110 ALA B C 1
ATOM 1866 O O . ALA B 1 110 ? 4.93 -14.172 -9.328 1 98.88 110 ALA B O 1
ATOM 1867 N N . ALA B 1 111 ? 3.773 -16.094 -9.672 1 98.75 111 ALA B N 1
ATOM 1868 C CA . ALA B 1 111 ? 4.586 -16.5 -10.82 1 98.75 111 ALA B CA 1
ATOM 1869 C C . ALA B 1 111 ? 4.488 -15.477 -11.945 1 98.75 111 ALA B C 1
ATOM 1871 O O . ALA B 1 111 ? 5.488 -15.148 -12.586 1 98.75 111 ALA B O 1
ATOM 1872 N N . LYS B 1 112 ? 3.338 -15.016 -12.18 1 98.75 112 LYS B N 1
ATOM 1873 C CA . LYS B 1 112 ? 3.139 -14.039 -13.25 1 98.75 112 LYS B CA 1
ATOM 1874 C C . LYS B 1 112 ? 3.779 -12.703 -12.898 1 98.75 112 LYS B C 1
ATOM 1876 O O . LYS B 1 112 ? 4.328 -12.023 -13.773 1 98.75 112 LYS B O 1
ATOM 1881 N N . ILE B 1 113 ? 3.713 -12.266 -11.656 1 98.75 113 ILE B N 1
ATOM 1882 C CA . ILE B 1 113 ? 4.383 -11.047 -11.219 1 98.75 113 ILE B CA 1
ATOM 1883 C C . ILE B 1 113 ? 5.891 -11.188 -11.414 1 98.75 113 ILE B C 1
ATOM 1885 O O . ILE B 1 113 ? 6.57 -10.234 -11.797 1 98.75 113 ILE B O 1
ATOM 1889 N N . ASN B 1 114 ? 6.414 -12.406 -11.25 1 98.38 114 ASN B N 1
ATOM 1890 C CA . ASN B 1 114 ? 7.836 -12.656 -11.453 1 98.38 114 ASN B CA 1
ATOM 1891 C C . ASN B 1 114 ? 8.25 -12.391 -12.891 1 98.38 114 ASN B C 1
ATOM 1893 O O . ASN B 1 114 ? 9.438 -12.188 -13.18 1 98.38 114 ASN B O 1
ATOM 1897 N N . ARG B 1 115 ? 7.375 -12.391 -13.75 1 98.06 115 ARG B N 1
ATOM 1898 C CA . ARG B 1 115 ? 7.703 -12.25 -15.164 1 98.06 115 ARG B CA 1
ATOM 1899 C C . ARG B 1 115 ? 7.652 -10.789 -15.602 1 98.06 115 ARG B C 1
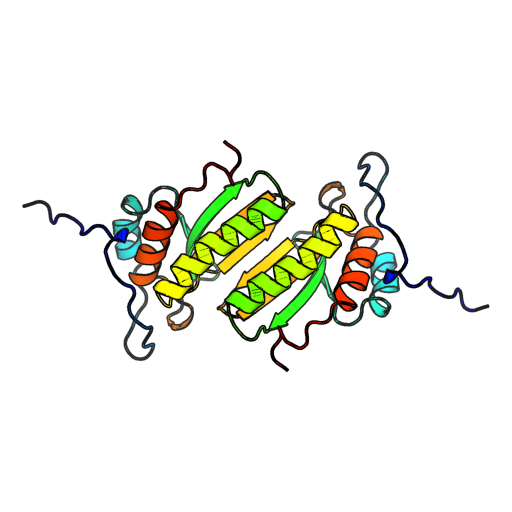ATOM 1901 O O . ARG B 1 115 ? 7.992 -10.461 -16.734 1 98.06 115 ARG B O 1
ATOM 1908 N N . LEU B 1 116 ? 7.246 -9.961 -14.773 1 98.38 116 LEU B N 1
ATOM 1909 C CA . LEU B 1 116 ? 7.203 -8.539 -15.102 1 98.38 116 LEU B CA 1
ATOM 1910 C C . LEU B 1 116 ? 8.609 -7.988 -15.312 1 98.38 116 LEU B C 1
ATOM 1912 O O . LEU B 1 116 ? 9.547 -8.367 -14.609 1 98.38 116 LEU B O 1
ATOM 1916 N N . ASN B 1 117 ? 8.75 -7.117 -16.312 1 97.62 117 ASN B N 1
ATOM 1917 C CA . ASN B 1 117 ? 9.984 -6.359 -16.484 1 97.62 117 ASN B CA 1
ATOM 1918 C C . ASN B 1 117 ? 10.031 -5.156 -15.547 1 97.62 117 ASN B C 1
ATOM 1920 O O . ASN B 1 117 ? 9.375 -4.141 -15.797 1 97.62 117 ASN B O 1
ATOM 1924 N N . LEU B 1 118 ? 10.836 -5.328 -14.461 1 97.31 118 LEU B N 1
ATOM 1925 C CA . LEU B 1 118 ? 10.852 -4.309 -13.414 1 97.31 118 LEU B CA 1
ATOM 1926 C C . LEU B 1 118 ? 12.172 -3.545 -13.422 1 97.31 118 LEU B C 1
ATOM 1928 O O . LEU B 1 118 ? 12.461 -2.791 -12.492 1 97.31 118 LEU B O 1
ATOM 1932 N N . HIS B 1 119 ? 12.992 -3.699 -14.43 1 96.12 119 HIS B N 1
ATOM 1933 C CA . HIS B 1 119 ? 14.352 -3.188 -14.461 1 96.12 119 HIS B CA 1
ATOM 1934 C C . HIS B 1 119 ? 14.375 -1.671 -14.297 1 96.12 119 HIS B C 1
ATOM 1936 O O . HIS B 1 119 ? 15.266 -1.127 -13.641 1 96.12 119 HIS B O 1
ATOM 1942 N N . ASP B 1 120 ? 13.445 -1.021 -14.844 1 97.5 120 ASP B N 1
ATOM 1943 C CA . ASP B 1 120 ? 13.461 0.438 -14.812 1 97.5 120 ASP B CA 1
ATOM 1944 C C . ASP B 1 120 ? 12.805 0.96 -13.539 1 97.5 120 ASP B C 1
ATOM 1946 O O . ASP B 1 120 ? 12.828 2.164 -13.266 1 97.5 120 ASP B O 1
ATOM 1950 N N . LEU B 1 121 ? 12.242 0.081 -12.758 1 98.56 121 LEU B N 1
ATOM 1951 C CA . LEU B 1 121 ? 11.453 0.5 -11.602 1 98.56 121 LEU B CA 1
ATOM 1952 C C . LEU B 1 121 ? 12.203 0.237 -10.305 1 98.56 121 LEU B C 1
ATOM 1954 O O . LEU B 1 121 ? 12.094 1.009 -9.352 1 98.56 121 LEU B O 1
ATOM 1958 N N . VAL B 1 122 ? 12.945 -0.786 -10.211 1 98.25 122 VAL B N 1
ATOM 1959 C CA . VAL B 1 122 ? 13.516 -1.276 -8.961 1 98.25 122 VAL B CA 1
ATOM 1960 C C . VAL B 1 122 ? 15 -0.904 -8.883 1 98.25 122 VAL B C 1
ATOM 1962 O O . VAL B 1 122 ? 15.68 -0.836 -9.914 1 98.25 122 VAL B O 1
ATOM 1965 N N . ARG B 1 123 ? 15.383 -0.637 -7.641 1 91.56 123 ARG B N 1
ATOM 1966 C CA . ARG B 1 123 ? 16.797 -0.354 -7.391 1 91.56 123 ARG B CA 1
ATOM 1967 C C . ARG B 1 123 ? 17.625 -1.638 -7.375 1 91.56 123 ARG B C 1
ATOM 1969 O O . ARG B 1 123 ? 17.172 -2.664 -6.859 1 91.56 123 ARG B O 1
ATOM 1976 N N . ARG B 1 124 ? 18.656 -1.812 -8.234 1 74.06 124 ARG B N 1
ATOM 1977 C CA . ARG B 1 124 ? 19.578 -2.943 -8.312 1 74.06 124 ARG B CA 1
ATOM 1978 C C . ARG B 1 124 ? 20.625 -2.871 -7.203 1 74.06 124 ARG B C 1
ATOM 1980 O O . ARG B 1 124 ? 21.016 -1.779 -6.793 1 74.06 124 ARG B O 1
#

Sequence (248 aa):
MGHKLEDLSSKKCVPCNSKEMRAMTEQAANELIPQVPEWTLVNESGRLRLSRSWKVKTYLKGLEFFQAVANVAEAEGHHPDLHLAEWNKVKIEIWTHAVGGVTESDFIIAAKINRLNLHDLVRRMGHKLEDLSSKKCVPCNSKEMRAMTEQAANELIPQVPEWTLVNESGRLRLSRSWKVKTYLKGLEFFQAVANVAEAEGHHPDLHLAEWNKVKIEIWTHAVGGVTESDFIIAAKINRLNLHDLVRR

Solvent-accessible surface area (backbone atoms only — not comparable to full-atom values): 13816 Å² total; per-residue (Å²): 129,76,78,70,74,73,62,44,56,76,58,77,48,68,80,86,51,59,91,72,51,67,47,54,52,71,69,62,49,58,70,49,41,80,73,31,75,84,51,39,84,43,71,57,95,86,24,41,26,39,37,40,72,50,44,28,70,37,55,69,34,43,54,52,51,50,50,57,49,45,53,55,19,62,76,44,70,52,63,59,27,43,34,41,33,89,54,28,38,35,37,41,38,32,45,38,75,81,52,53,15,30,44,70,45,39,50,25,50,50,24,42,56,67,66,55,88,50,74,92,30,41,59,130,129,77,78,71,73,71,62,44,55,76,57,76,48,68,79,86,50,61,92,73,52,66,46,54,49,72,67,62,49,57,72,50,41,81,72,31,75,82,48,41,84,42,72,56,96,86,24,42,27,40,36,39,74,49,45,28,69,36,55,68,33,44,54,52,50,49,51,56,49,46,54,56,18,60,76,44,70,52,64,59,26,43,34,40,32,88,54,29,38,35,37,40,38,32,45,40,75,81,52,53,14,30,43,70,46,39,50,25,52,49,24,43,57,67,66,54,88,50,76,91,30,41,57,131

Nearest PDB structures (foldseek):
  2v6u-assembly1_A  TM=8.384E-01  e=1.030E-06  Toxoplasma gondii RH
  4wil-assembly1_A  TM=8.213E-01  e=4.787E-06  Mus musculus
  3hxa-assembly1_D  TM=8.285E-01  e=1.032E-05  Rattus norvegicus
  1ru0-assembly1_A  TM=8.221E-01  e=7.679E-06  Mus musculus
  4c45-assembly1_A  TM=7.840E-01  e=1.561E-05  Homo sapiens